Protein AF-A0A2H3DGL9-F1 (afdb_monomer_lite)

Sequence (266 aa):
MNSQSTLAKHPLFRIQVEKLTTDERVALAYKRAKLMLSTHTMTASDVQHSSERFWGLFTDPATCLDIGMFTILAAHVGLTIGTLSRHLDTRPDLRPLVSELLRFEKVGIFLLTERGHGLDAFNIETTATRMPDGSYILNTPREEATKFMPASTPAFGIPKVALVMARLMDKGKDLGCRYFIVPICDEKEMYRGVKSTRLPRRSGTGPLDFSITSFDHVRLPPTALVAADLQHIAAPERPLEAWWDENWRIQLGSLLIVSPLIYAVK

Secondary structure (DSSP, 8-state):
-----GGGGSHHHHS-GGGS-HHHHHHHHHHHHHHHHHHH---HHHHHTT-HHHHHHHH-GGGGG-HHHHHHHIIIIIIIIHHHHTTTTT-GGGHHHHHHHHTTSSEEEEE--BSS-STTGGG---EEEEPTTS-EEEE--SGGGSEEES---STTS--EEEEEEEEEEETTEEEEEEEEEEEEE-SS-BPTTEEEEEPPP-SSS-----EEEEESSEEE-GGGB--S-SS-----SSHHHHHHHHTHHHHHHHHHHHHHHHHHT-

Structure (mmCIF, N/CA/C/O backbone):
data_AF-A0A2H3DGL9-F1
#
_entry.id   AF-A0A2H3DGL9-F1
#
loop_
_atom_site.group_PDB
_atom_site.id
_atom_site.type_symbol
_atom_site.label_atom_id
_atom_site.label_alt_id
_atom_site.label_comp_id
_atom_site.label_asym_id
_atom_site.label_entity_id
_atom_site.label_seq_id
_atom_site.pdbx_PDB_ins_code
_atom_site.Cartn_x
_atom_site.Cartn_y
_atom_site.Cartn_z
_atom_site.occupancy
_atom_site.B_iso_or_equiv
_atom_site.auth_seq_id
_atom_site.auth_comp_id
_atom_site.auth_asym_id
_atom_site.auth_atom_id
_atom_site.pdbx_PDB_model_num
ATOM 1 N N . MET A 1 1 ? 30.318 9.977 -4.896 1.00 32.59 1 MET A N 1
ATOM 2 C CA . MET A 1 1 ? 30.891 9.990 -6.263 1.00 32.59 1 MET A CA 1
ATOM 3 C C . MET A 1 1 ? 30.361 8.785 -7.025 1.00 32.59 1 MET A C 1
ATOM 5 O O . MET A 1 1 ? 30.339 7.695 -6.475 1.00 32.59 1 MET A O 1
ATOM 9 N N . ASN A 1 2 ? 29.867 9.043 -8.236 1.00 40.47 2 ASN A N 1
ATOM 10 C CA . ASN A 1 2 ? 29.099 8.179 -9.135 1.00 40.47 2 ASN A CA 1
ATOM 11 C C . ASN A 1 2 ? 29.556 6.711 -9.234 1.00 40.47 2 ASN A C 1
ATOM 13 O O . ASN A 1 2 ? 30.453 6.392 -10.010 1.00 40.47 2 ASN A O 1
ATOM 17 N N . SER A 1 3 ? 28.813 5.798 -8.605 1.00 43.88 3 SER A N 1
ATOM 18 C CA . SER A 1 3 ? 28.494 4.544 -9.289 1.00 43.88 3 SER A CA 1
ATOM 19 C C . SER A 1 3 ? 27.487 4.919 -10.371 1.00 43.88 3 SER A C 1
ATOM 21 O O . SER A 1 3 ? 26.326 5.172 -10.056 1.00 43.88 3 SER A O 1
ATOM 23 N N . GLN A 1 4 ? 27.918 5.054 -11.630 1.00 52.91 4 GLN A N 1
ATOM 24 C CA . GLN A 1 4 ? 26.963 5.133 -12.737 1.00 52.91 4 GLN A CA 1
ATOM 25 C C . GLN A 1 4 ? 26.073 3.899 -12.630 1.00 52.91 4 GLN A C 1
ATOM 27 O O . GLN A 1 4 ? 26.567 2.787 -12.821 1.00 52.91 4 GLN A O 1
ATOM 32 N N . SER A 1 5 ? 24.799 4.085 -12.279 1.00 61.03 5 SER A N 1
ATOM 33 C CA . SER A 1 5 ? 23.872 2.970 -12.150 1.00 61.03 5 SER A CA 1
ATOM 34 C C . SER A 1 5 ? 23.895 2.149 -13.438 1.00 61.03 5 SER A C 1
ATOM 36 O O . SER A 1 5 ? 23.530 2.611 -14.522 1.00 61.03 5 SER A O 1
ATOM 38 N N . THR A 1 6 ? 24.392 0.919 -13.332 1.00 78.06 6 THR A N 1
ATOM 39 C CA . THR A 1 6 ? 24.436 -0.035 -14.439 1.00 78.06 6 THR A CA 1
ATOM 40 C C . THR A 1 6 ? 23.067 -0.671 -14.671 1.00 78.06 6 THR A C 1
ATOM 42 O O . THR A 1 6 ? 22.896 -1.382 -15.662 1.00 78.06 6 THR A O 1
ATOM 45 N N . LEU A 1 7 ? 22.066 -0.371 -13.827 1.00 87.56 7 LEU A N 1
ATOM 46 C CA . LEU A 1 7 ? 20.708 -0.907 -13.929 1.00 87.56 7 LEU A CA 1
ATOM 47 C C . LEU A 1 7 ? 20.045 -0.540 -15.251 1.00 87.56 7 LEU A C 1
ATOM 49 O O . LEU A 1 7 ? 19.464 -1.411 -15.889 1.00 87.56 7 LEU A O 1
ATOM 53 N N . ALA A 1 8 ? 20.232 0.685 -15.748 1.00 83.62 8 ALA A N 1
ATOM 54 C CA . ALA A 1 8 ? 19.734 1.079 -17.069 1.00 83.62 8 ALA A CA 1
ATOM 55 C C . ALA A 1 8 ? 20.312 0.219 -18.218 1.00 83.62 8 ALA A C 1
ATOM 57 O O . ALA A 1 8 ? 19.735 0.140 -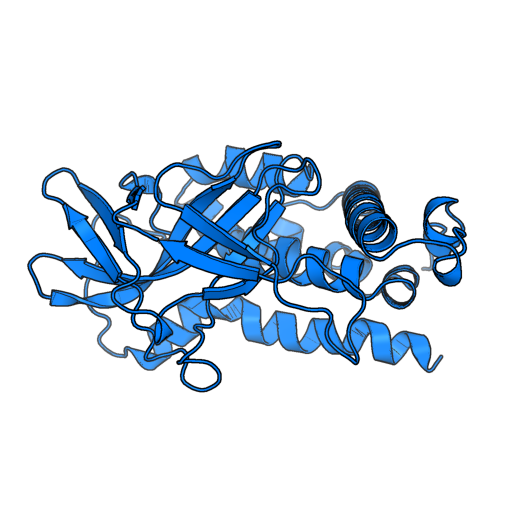19.303 1.00 83.62 8 ALA A O 1
ATOM 58 N N . LYS A 1 9 ? 21.457 -0.447 -17.999 1.00 88.94 9 LYS A N 1
ATOM 59 C CA . LYS A 1 9 ? 22.067 -1.378 -18.958 1.00 88.94 9 LYS A CA 1
ATOM 60 C C . LYS A 1 9 ? 21.597 -2.825 -18.771 1.00 88.94 9 LYS A C 1
ATOM 62 O O . LYS A 1 9 ? 21.832 -3.627 -19.671 1.00 88.94 9 LYS A O 1
ATOM 67 N N . HIS A 1 10 ? 20.939 -3.158 -17.660 1.00 94.75 10 HIS A N 1
ATOM 68 C CA . HIS A 1 10 ? 20.482 -4.514 -17.362 1.00 94.75 10 HIS A CA 1
ATOM 69 C C . HIS A 1 10 ? 19.480 -5.015 -18.425 1.00 94.75 10 HIS A C 1
ATOM 71 O O . HIS A 1 10 ? 18.631 -4.233 -18.866 1.00 94.75 10 HIS A O 1
ATOM 77 N N . PRO A 1 11 ? 19.502 -6.309 -18.815 1.00 95.81 11 PRO A N 1
ATOM 78 C CA . PRO A 1 11 ? 18.647 -6.843 -19.880 1.00 95.81 11 PRO A CA 1
ATOM 79 C C . PRO A 1 11 ? 17.155 -6.529 -19.726 1.00 95.81 11 PRO A C 1
ATOM 81 O O . PRO A 1 11 ? 16.497 -6.203 -20.709 1.00 95.81 11 PRO A O 1
ATOM 84 N N . LEU A 1 12 ? 16.627 -6.527 -18.494 1.00 95.81 12 LEU A N 1
ATOM 85 C CA . LEU A 1 12 ? 15.227 -6.153 -18.234 1.00 95.81 12 LEU A CA 1
ATOM 86 C C . LEU A 1 12 ? 14.874 -4.739 -18.721 1.00 95.81 12 LEU A 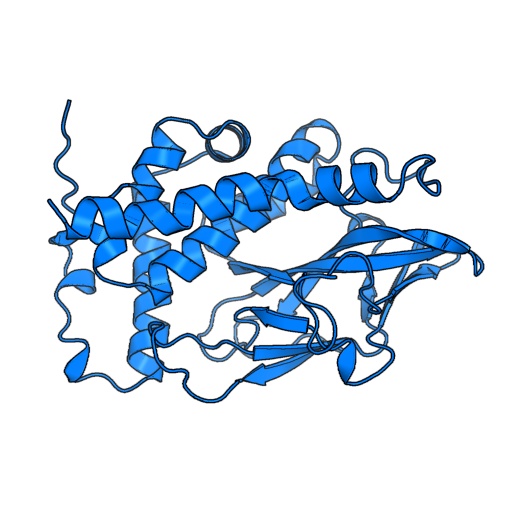C 1
ATOM 88 O O . LEU A 1 12 ? 13.736 -4.512 -19.121 1.00 95.81 12 LEU A O 1
ATOM 92 N N . PHE A 1 13 ? 15.812 -3.791 -18.721 1.00 94.19 13 PHE A N 1
ATOM 93 C CA . PHE A 1 13 ? 15.601 -2.422 -19.211 1.00 94.19 13 PHE A CA 1
ATOM 94 C C . PHE A 1 13 ? 15.875 -2.264 -20.714 1.00 94.19 13 PHE A C 1
ATOM 96 O O . PHE A 1 13 ? 15.595 -1.213 -21.279 1.00 94.19 13 PHE A O 1
ATOM 103 N N . ARG A 1 14 ? 16.367 -3.315 -21.382 1.00 93.12 14 ARG A N 1
ATOM 104 C CA . ARG A 1 14 ? 16.620 -3.343 -22.834 1.00 93.12 14 ARG A CA 1
ATOM 105 C C . ARG A 1 14 ? 15.499 -3.993 -23.645 1.00 93.12 14 ARG A C 1
ATOM 107 O O . ARG A 1 14 ? 15.552 -3.975 -24.870 1.00 93.12 14 ARG A O 1
ATOM 114 N N . ILE A 1 15 ? 14.496 -4.564 -22.980 1.00 94.31 15 ILE A N 1
ATOM 115 C CA . ILE A 1 15 ? 13.339 -5.177 -23.640 1.00 94.31 15 ILE A CA 1
ATOM 116 C C . ILE A 1 15 ? 12.537 -4.109 -24.396 1.00 94.31 15 ILE A C 1
ATOM 118 O O . ILE A 1 15 ? 12.181 -3.076 -23.829 1.00 94.31 15 ILE A O 1
ATOM 122 N N . GLN A 1 16 ? 12.227 -4.406 -25.658 1.00 92.38 16 GLN A N 1
ATOM 123 C CA . GLN A 1 16 ? 11.392 -3.602 -26.554 1.00 92.38 16 GLN A CA 1
ATOM 124 C C . GLN A 1 16 ? 9.924 -3.647 -26.110 1.00 92.38 16 GLN A C 1
ATOM 126 O O . GLN A 1 16 ? 9.165 -4.541 -26.488 1.00 92.38 16 GLN A O 1
ATOM 131 N N . VAL A 1 17 ? 9.538 -2.702 -25.249 1.00 91.56 17 VAL A N 1
ATOM 132 C CA . VAL A 1 17 ? 8.212 -2.646 -24.607 1.00 91.56 17 VAL A CA 1
ATOM 133 C C . VAL A 1 17 ? 7.064 -2.450 -25.598 1.00 91.56 17 VAL A C 1
ATOM 135 O O . VAL A 1 17 ? 5.931 -2.804 -25.291 1.00 91.56 17 VAL A O 1
ATOM 138 N N . GLU A 1 18 ? 7.344 -1.907 -26.779 1.00 89.75 18 GLU A N 1
ATOM 139 C CA . GLU A 1 18 ? 6.404 -1.713 -27.882 1.00 89.75 18 GLU A CA 1
ATOM 140 C C . GLU A 1 18 ? 5.950 -3.029 -28.526 1.00 89.75 18 GLU A C 1
ATOM 142 O O . GLU A 1 18 ? 4.874 -3.079 -29.117 1.00 89.75 18 GLU A O 1
ATOM 147 N N . LYS A 1 19 ? 6.739 -4.100 -28.374 1.00 94.62 19 LYS A N 1
ATOM 148 C CA . LYS A 1 19 ? 6.407 -5.443 -28.871 1.00 94.62 19 LYS A CA 1
ATOM 149 C C . LYS A 1 19 ? 5.621 -6.283 -27.868 1.00 94.62 19 LYS A C 1
ATOM 151 O O . LYS A 1 19 ? 5.182 -7.375 -28.207 1.00 94.62 19 LYS A O 1
ATOM 156 N N . LEU A 1 20 ? 5.476 -5.794 -26.640 1.00 95.25 20 LEU A N 1
ATOM 157 C CA . LEU A 1 20 ? 4.807 -6.501 -25.559 1.00 95.25 20 LEU A CA 1
ATOM 158 C C . LEU A 1 20 ? 3.320 -6.137 -25.501 1.00 95.25 20 LEU A C 1
ATOM 160 O O . LEU A 1 20 ? 2.923 -4.977 -25.652 1.00 95.25 20 LEU A O 1
ATOM 164 N N . THR A 1 21 ? 2.497 -7.124 -25.169 1.00 94.75 21 THR A N 1
ATOM 165 C CA . THR A 1 21 ? 1.122 -6.916 -24.708 1.00 94.75 21 THR A CA 1
ATOM 166 C C . THR A 1 21 ? 1.101 -6.069 -23.429 1.00 94.75 21 THR A C 1
ATOM 168 O O . THR A 1 21 ? 2.119 -5.863 -22.763 1.00 94.75 21 THR A O 1
ATOM 171 N N . THR A 1 22 ? -0.067 -5.556 -23.026 1.00 92.44 22 THR A N 1
ATOM 172 C CA . THR A 1 22 ? -0.137 -4.787 -21.767 1.00 92.44 22 THR A CA 1
ATOM 173 C C . THR A 1 22 ? 0.244 -5.625 -20.561 1.00 92.44 22 THR A C 1
ATOM 175 O O . THR A 1 22 ? 0.944 -5.110 -19.698 1.00 92.44 22 THR A O 1
ATOM 178 N N . ASP A 1 23 ? -0.148 -6.893 -20.510 1.00 95.00 23 ASP A N 1
ATOM 179 C CA . ASP A 1 23 ? 0.107 -7.725 -19.334 1.00 95.00 23 ASP A CA 1
ATOM 180 C C . ASP A 1 23 ? 1.575 -8.130 -19.242 1.00 95.00 23 ASP A C 1
ATOM 182 O O . ASP A 1 23 ? 2.154 -8.079 -18.161 1.00 95.00 23 ASP A O 1
ATOM 186 N N . GLU A 1 24 ? 2.239 -8.376 -20.370 1.00 96.38 24 GLU A N 1
ATOM 187 C CA . GLU A 1 24 ? 3.693 -8.553 -20.387 1.00 96.38 24 GLU A CA 1
ATOM 188 C C . GLU A 1 24 ? 4.435 -7.299 -19.903 1.00 96.38 24 GLU A C 1
ATOM 190 O O . GLU A 1 24 ? 5.433 -7.413 -19.191 1.00 96.38 24 GLU A O 1
ATOM 195 N N . ARG A 1 25 ? 3.935 -6.096 -20.223 1.00 95.31 25 ARG A N 1
ATOM 196 C CA . ARG A 1 25 ? 4.500 -4.837 -19.706 1.00 95.31 25 ARG A CA 1
ATOM 197 C C . ARG A 1 25 ? 4.278 -4.679 -18.201 1.00 95.31 25 ARG A C 1
ATOM 199 O O . ARG A 1 25 ? 5.203 -4.258 -17.514 1.00 95.31 25 ARG A O 1
ATOM 206 N N . VAL A 1 26 ? 3.105 -5.048 -17.677 1.00 95.62 26 VAL A N 1
ATOM 207 C CA . VAL A 1 26 ? 2.844 -5.044 -16.223 1.00 95.62 26 VAL A CA 1
ATOM 208 C C . VAL A 1 26 ? 3.758 -6.043 -15.508 1.00 95.62 26 VAL A C 1
ATOM 210 O O . VAL A 1 26 ? 4.415 -5.697 -14.526 1.00 95.62 26 VAL A O 1
ATOM 213 N N . ALA A 1 27 ? 3.873 -7.266 -16.029 1.00 97.06 27 ALA A N 1
ATOM 214 C CA . ALA A 1 27 ? 4.774 -8.280 -15.488 1.00 97.06 27 ALA A CA 1
ATOM 215 C C . ALA A 1 27 ? 6.237 -7.802 -15.501 1.00 97.06 27 ALA A C 1
ATOM 217 O O . ALA A 1 27 ? 6.990 -8.036 -14.552 1.00 97.06 27 ALA A O 1
ATOM 218 N N . LEU A 1 28 ? 6.648 -7.103 -16.563 1.00 97.31 28 LEU A N 1
ATOM 219 C CA . LEU A 1 28 ? 7.975 -6.508 -16.662 1.00 97.31 28 LEU A CA 1
ATOM 220 C C . LEU A 1 28 ? 8.199 -5.405 -15.618 1.00 97.31 28 LEU A C 1
ATOM 222 O O . LEU A 1 28 ? 9.264 -5.385 -15.001 1.00 97.31 28 LEU A O 1
ATOM 226 N N . ALA A 1 29 ? 7.207 -4.548 -15.366 1.00 96.69 29 ALA A N 1
ATOM 227 C CA . ALA A 1 29 ? 7.285 -3.510 -14.340 1.00 96.69 29 ALA A CA 1
ATOM 228 C C . ALA A 1 29 ? 7.539 -4.103 -12.942 1.00 96.69 29 ALA A C 1
ATOM 230 O O . ALA A 1 29 ? 8.425 -3.632 -12.227 1.00 96.69 29 ALA A O 1
ATOM 231 N N . TYR A 1 30 ? 6.850 -5.192 -12.580 1.00 98.00 30 TYR A N 1
ATOM 232 C CA . TYR A 1 30 ? 7.101 -5.910 -11.324 1.00 98.00 30 TYR A CA 1
ATOM 233 C C . TYR A 1 30 ? 8.508 -6.517 -11.254 1.00 98.00 30 TYR A C 1
ATOM 235 O O . TYR A 1 30 ? 9.193 -6.375 -10.238 1.00 98.00 30 TYR A O 1
ATOM 243 N N . LYS A 1 31 ? 8.982 -7.149 -12.338 1.00 97.81 31 LYS A N 1
ATOM 244 C CA . LYS A 1 31 ? 10.349 -7.702 -12.409 1.00 97.81 31 LYS A CA 1
ATOM 245 C C . LYS A 1 31 ? 11.409 -6.614 -12.236 1.00 97.81 31 LYS A C 1
ATOM 247 O O . LYS A 1 31 ? 12.373 -6.806 -11.496 1.00 97.81 31 LYS A O 1
ATOM 252 N N . ARG A 1 32 ? 11.229 -5.468 -12.898 1.00 97.38 32 ARG A N 1
ATOM 253 C CA . ARG A 1 32 ? 12.129 -4.315 -12.780 1.00 97.38 32 ARG A CA 1
ATOM 254 C C . ARG A 1 32 ? 12.082 -3.713 -11.372 1.00 97.38 32 ARG A C 1
ATOM 256 O O . ARG A 1 32 ? 13.137 -3.418 -10.826 1.00 97.38 32 ARG A O 1
ATOM 263 N N . ALA A 1 33 ? 10.906 -3.618 -10.747 1.00 97.31 33 ALA A N 1
ATOM 264 C CA . ALA A 1 33 ? 10.765 -3.091 -9.386 1.00 97.31 33 ALA A CA 1
ATOM 265 C C . ALA A 1 33 ? 11.497 -3.972 -8.363 1.00 97.31 33 ALA A C 1
ATOM 267 O O . ALA A 1 33 ? 12.261 -3.463 -7.543 1.00 97.31 33 ALA A O 1
ATOM 268 N N . LYS A 1 34 ? 11.348 -5.299 -8.475 1.00 97.69 34 LYS A N 1
ATOM 269 C CA . LYS A 1 34 ? 12.103 -6.263 -7.663 1.00 97.69 34 LYS A CA 1
ATOM 270 C C . LYS A 1 34 ? 13.613 -6.089 -7.834 1.00 97.69 34 LYS A C 1
ATOM 272 O O . LYS A 1 34 ? 14.339 -6.026 -6.844 1.00 97.69 34 LYS A O 1
ATOM 277 N N . LEU A 1 35 ? 14.082 -5.971 -9.080 1.00 97.31 35 LEU A N 1
ATOM 278 C CA . LEU A 1 35 ? 15.499 -5.756 -9.378 1.00 97.31 35 LEU A CA 1
ATOM 279 C C . LEU A 1 35 ? 16.021 -4.458 -8.742 1.00 97.31 35 LEU A C 1
ATOM 281 O O . LEU A 1 35 ? 17.041 -4.490 -8.052 1.00 97.31 35 LEU A O 1
ATOM 285 N N . MET A 1 36 ? 15.306 -3.347 -8.933 1.00 95.75 36 MET A N 1
ATOM 286 C CA . MET A 1 36 ? 15.652 -2.042 -8.362 1.00 95.75 36 MET A CA 1
ATOM 287 C C . MET A 1 36 ? 15.808 -2.115 -6.844 1.00 95.75 36 MET A C 1
ATOM 289 O O . MET A 1 36 ? 16.846 -1.708 -6.321 1.00 95.75 36 MET A O 1
ATOM 293 N N . LEU A 1 37 ? 14.817 -2.682 -6.145 1.00 95.62 37 LEU A N 1
ATOM 294 C CA . LEU A 1 37 ? 14.851 -2.797 -4.688 1.00 95.62 37 LEU A CA 1
ATOM 295 C C . LEU A 1 37 ? 16.007 -3.691 -4.217 1.00 95.62 37 LEU A C 1
ATOM 297 O O . LEU A 1 37 ? 16.759 -3.304 -3.324 1.00 95.62 37 LEU A O 1
ATOM 301 N N . SER A 1 38 ? 16.199 -4.847 -4.864 1.00 94.81 38 SER A N 1
ATOM 302 C CA . SER A 1 38 ? 17.274 -5.787 -4.516 1.00 94.81 38 SER A CA 1
ATOM 303 C C . SER A 1 38 ? 18.681 -5.216 -4.723 1.00 94.81 38 SER A C 1
ATOM 305 O O . SER A 1 38 ? 19.599 -5.592 -4.004 1.00 94.81 38 SER A O 1
ATOM 307 N N . THR A 1 39 ? 18.848 -4.282 -5.665 1.00 94.38 39 THR A N 1
ATOM 308 C CA . THR A 1 39 ? 20.150 -3.677 -5.985 1.00 94.38 39 THR A CA 1
ATOM 309 C C . THR A 1 39 ? 20.525 -2.561 -5.011 1.00 94.38 39 THR A C 1
ATOM 311 O O . THR A 1 39 ? 21.698 -2.392 -4.696 1.00 94.38 39 THR A O 1
ATOM 314 N N . HIS A 1 40 ? 19.542 -1.813 -4.503 1.00 91.44 40 HIS A N 1
ATOM 315 C CA . HIS A 1 40 ? 19.789 -0.712 -3.566 1.00 91.44 40 HIS A CA 1
ATOM 316 C C . HIS A 1 40 ? 19.960 -1.181 -2.107 1.00 91.44 40 HIS A C 1
ATOM 318 O O . HIS A 1 40 ? 20.492 -0.431 -1.288 1.00 91.44 40 HIS A O 1
ATOM 324 N N . THR A 1 41 ? 19.564 -2.421 -1.777 1.00 88.94 41 THR A N 1
ATOM 325 C CA . THR A 1 41 ? 19.799 -3.088 -0.473 1.00 88.94 41 THR A CA 1
ATOM 326 C C . THR A 1 41 ? 19.498 -2.200 0.741 1.00 88.94 41 THR A C 1
ATOM 328 O O . THR A 1 41 ? 20.371 -1.880 1.549 1.00 88.94 41 THR A O 1
ATOM 331 N N . MET A 1 42 ? 18.252 -1.748 0.849 1.00 92.25 42 MET A N 1
ATOM 332 C CA . MET A 1 42 ? 17.841 -0.805 1.887 1.00 92.25 42 MET A CA 1
ATOM 333 C C . MET A 1 42 ? 17.353 -1.497 3.161 1.00 92.25 42 MET A C 1
ATOM 335 O O . MET A 1 42 ? 16.761 -2.573 3.122 1.00 92.25 42 MET A O 1
ATOM 339 N N . THR A 1 43 ? 17.548 -0.830 4.295 1.00 96.50 43 THR A N 1
ATOM 340 C CA . THR A 1 43 ? 16.957 -1.198 5.585 1.00 96.50 43 THR A CA 1
ATOM 341 C C . THR A 1 43 ? 15.649 -0.442 5.835 1.00 96.50 43 THR A C 1
ATOM 343 O O . THR A 1 43 ? 15.354 0.561 5.186 1.00 96.50 43 THR A O 1
ATOM 346 N N . ALA A 1 44 ? 14.863 -0.869 6.827 1.00 96.94 44 ALA A N 1
ATOM 347 C CA . ALA A 1 44 ? 13.681 -0.113 7.246 1.00 96.94 44 ALA A CA 1
ATOM 348 C C . ALA A 1 44 ? 14.038 1.299 7.757 1.00 96.94 44 ALA A C 1
ATOM 350 O O . ALA A 1 44 ? 13.293 2.244 7.505 1.00 96.94 44 ALA A O 1
ATOM 351 N N . SER A 1 45 ? 15.200 1.453 8.405 1.00 97.25 45 SER A N 1
ATOM 352 C CA . SER A 1 45 ? 15.702 2.758 8.856 1.00 97.25 45 SER A CA 1
ATOM 353 C C . SER A 1 45 ? 16.028 3.679 7.679 1.00 97.25 45 SER A C 1
ATOM 355 O O . SER A 1 45 ? 15.664 4.856 7.703 1.00 97.25 45 SER A O 1
ATOM 357 N N . ASP A 1 46 ? 16.627 3.134 6.612 1.00 97.31 46 ASP A N 1
ATOM 358 C CA . ASP A 1 46 ? 16.911 3.886 5.386 1.00 97.31 46 ASP A CA 1
ATOM 359 C C . ASP A 1 46 ? 15.630 4.469 4.776 1.00 97.31 46 ASP A C 1
ATOM 361 O O . ASP A 1 46 ? 15.648 5.600 4.286 1.00 97.31 46 ASP A O 1
ATOM 365 N N . VAL A 1 47 ? 14.528 3.707 4.817 1.00 96.62 47 VAL A N 1
ATOM 366 C CA . VAL A 1 47 ? 13.210 4.125 4.318 1.00 96.62 47 VAL A CA 1
ATOM 367 C C . VAL A 1 47 ? 12.558 5.160 5.234 1.00 96.62 47 VAL A C 1
ATOM 369 O O . VAL A 1 47 ? 12.026 6.154 4.732 1.00 96.62 47 VAL A O 1
ATOM 372 N N . GLN A 1 48 ? 12.591 4.944 6.553 1.00 95.38 48 GLN A N 1
ATOM 373 C CA . GLN A 1 48 ? 11.993 5.842 7.546 1.00 95.38 48 GLN A CA 1
ATOM 374 C C . GLN A 1 48 ? 12.597 7.243 7.462 1.00 95.38 48 GLN A C 1
ATOM 376 O O . GLN A 1 48 ? 11.870 8.228 7.347 1.00 95.38 48 GLN A O 1
ATOM 381 N N . HIS A 1 49 ? 13.927 7.312 7.468 1.00 95.38 49 HIS A N 1
ATOM 382 C CA . HIS A 1 49 ? 14.679 8.561 7.545 1.00 95.38 49 HIS A CA 1
ATOM 383 C C . HIS A 1 49 ? 15.042 9.134 6.173 1.00 95.38 49 HIS A C 1
ATOM 385 O O . HIS A 1 49 ? 15.757 10.127 6.103 1.00 95.38 49 HIS A O 1
ATOM 391 N N . SER A 1 50 ? 14.549 8.531 5.084 1.00 94.44 50 SER A N 1
ATOM 392 C CA . SER A 1 50 ? 14.822 8.967 3.708 1.00 94.44 50 SER A CA 1
ATOM 393 C C . SER A 1 50 ? 16.322 9.174 3.457 1.00 94.44 50 SER A C 1
ATOM 395 O O . SER A 1 50 ? 16.754 10.234 3.009 1.00 94.44 50 SER A O 1
ATOM 397 N N . SER A 1 51 ? 17.119 8.162 3.807 1.00 95.56 51 SER A N 1
ATOM 398 C CA . SER A 1 51 ? 18.582 8.177 3.674 1.00 95.56 51 SER A CA 1
ATOM 399 C C . SER A 1 51 ? 19.051 8.385 2.226 1.00 95.56 51 SER A C 1
ATOM 401 O O . SER A 1 51 ? 18.275 8.299 1.271 1.00 95.56 51 SER A O 1
ATOM 403 N N . GLU A 1 52 ? 20.362 8.539 2.031 1.00 93.06 52 GLU A N 1
ATOM 404 C CA . GLU A 1 52 ? 20.960 8.552 0.690 1.00 93.06 52 GLU A CA 1
ATOM 405 C C . GLU A 1 52 ? 20.616 7.303 -0.132 1.00 93.06 52 GLU A C 1
ATOM 407 O O . GLU A 1 52 ? 20.451 7.407 -1.343 1.00 93.06 52 GLU A O 1
ATOM 412 N N . ARG A 1 53 ? 20.444 6.128 0.493 1.00 93.62 53 ARG A N 1
ATOM 413 C CA . ARG A 1 53 ? 20.037 4.906 -0.225 1.00 93.62 53 ARG A CA 1
ATOM 414 C C . ARG A 1 53 ? 18.591 4.973 -0.706 1.00 93.62 53 ARG A C 1
ATOM 416 O O . ARG A 1 53 ? 18.298 4.525 -1.811 1.00 93.62 53 ARG A O 1
ATOM 423 N N . PHE A 1 54 ? 17.704 5.560 0.101 1.00 94.94 54 PHE A N 1
ATOM 424 C CA . PHE A 1 54 ? 16.315 5.805 -0.289 1.00 94.94 54 PHE A CA 1
ATOM 425 C C . PHE A 1 54 ? 16.241 6.744 -1.487 1.00 94.94 54 PHE A C 1
ATOM 427 O O . PHE A 1 54 ? 15.598 6.419 -2.484 1.00 94.94 54 PHE A O 1
ATOM 434 N N . TRP A 1 55 ? 16.953 7.868 -1.430 1.00 92.38 55 TRP A N 1
ATOM 435 C CA . TRP A 1 55 ? 17.013 8.778 -2.568 1.00 92.38 55 TRP A CA 1
ATOM 436 C C . TRP A 1 55 ? 17.739 8.160 -3.757 1.00 92.38 55 TRP A C 1
ATOM 438 O O . TRP A 1 55 ? 17.292 8.351 -4.881 1.00 92.38 5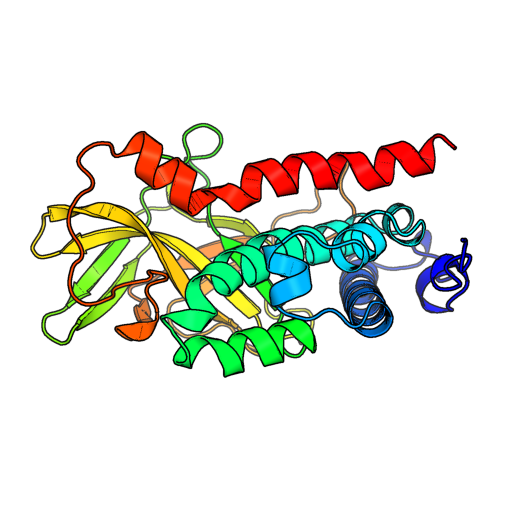5 TRP A O 1
ATOM 448 N N . GLY A 1 56 ? 18.778 7.356 -3.533 1.00 92.12 56 GLY A N 1
ATOM 449 C CA . GLY A 1 56 ? 19.465 6.595 -4.574 1.00 92.12 56 GLY A CA 1
ATOM 450 C C . GLY A 1 56 ? 18.496 5.755 -5.405 1.00 92.12 56 GLY A C 1
ATOM 451 O O . GLY A 1 56 ? 18.492 5.884 -6.623 1.00 92.12 56 GLY A O 1
ATOM 452 N N . LEU A 1 57 ? 17.591 5.010 -4.755 1.00 93.25 57 LEU A N 1
ATOM 453 C CA . LEU A 1 57 ? 16.560 4.215 -5.435 1.00 93.25 57 LEU A CA 1
ATOM 454 C C . LEU A 1 57 ? 15.650 5.067 -6.333 1.00 93.25 57 LEU A C 1
ATOM 456 O O . LEU A 1 57 ? 15.384 4.695 -7.475 1.00 93.25 57 LEU A O 1
ATOM 460 N N . PHE A 1 58 ? 15.140 6.186 -5.812 1.00 92.44 58 PHE A N 1
ATOM 461 C CA . PHE A 1 58 ? 14.154 7.016 -6.515 1.00 92.44 58 PHE A CA 1
ATOM 462 C C . PHE A 1 58 ? 14.760 8.011 -7.510 1.00 92.44 58 PHE A C 1
ATOM 464 O O . PHE A 1 58 ? 14.047 8.513 -8.377 1.00 92.44 58 PHE A O 1
ATOM 471 N N . THR A 1 59 ? 16.058 8.282 -7.401 1.00 90.25 59 THR A N 1
ATOM 472 C CA . THR A 1 59 ? 16.815 9.144 -8.320 1.00 90.25 59 THR A CA 1
ATOM 473 C C . THR A 1 59 ? 17.661 8.352 -9.316 1.00 90.25 59 THR A C 1
ATOM 475 O O . THR A 1 59 ? 18.335 8.948 -10.154 1.00 90.25 59 THR A O 1
ATOM 478 N N . ASP A 1 60 ? 17.616 7.019 -9.274 1.00 91.06 60 ASP A N 1
ATOM 479 C CA . ASP A 1 60 ? 18.269 6.172 -10.265 1.00 91.06 60 ASP A CA 1
ATOM 480 C C . ASP A 1 60 ? 17.674 6.435 -11.667 1.00 91.06 60 ASP A C 1
ATOM 482 O O . ASP A 1 60 ? 16.450 6.363 -11.831 1.00 91.06 60 ASP A O 1
ATOM 486 N N . PRO A 1 61 ? 18.494 6.691 -12.707 1.00 88.38 61 PRO A N 1
ATOM 487 C CA . PRO A 1 61 ? 18.014 6.936 -14.070 1.00 88.38 61 PRO A CA 1
ATOM 488 C C . PRO A 1 61 ? 17.106 5.836 -14.642 1.00 88.38 61 PRO A C 1
ATOM 490 O O . PRO A 1 61 ? 16.257 6.112 -15.490 1.00 88.38 61 PRO A O 1
ATOM 493 N N . ALA A 1 62 ? 17.233 4.590 -14.175 1.00 90.31 62 ALA A N 1
ATOM 494 C CA . ALA A 1 62 ? 16.370 3.485 -14.583 1.00 90.31 62 ALA A CA 1
ATOM 495 C C . ALA A 1 62 ? 14.889 3.723 -14.227 1.00 90.31 62 ALA A C 1
ATOM 497 O O . ALA A 1 62 ? 14.008 3.198 -14.911 1.00 90.31 62 ALA A O 1
ATOM 498 N N . THR A 1 63 ? 14.593 4.559 -13.221 1.00 89.50 63 THR A N 1
ATOM 499 C CA . THR A 1 63 ? 13.219 4.969 -12.867 1.00 89.50 63 THR A CA 1
ATOM 500 C C . THR A 1 63 ? 12.493 5.692 -14.000 1.00 89.50 63 THR A C 1
ATOM 502 O O . THR A 1 63 ? 11.277 5.557 -14.128 1.00 89.50 63 THR A O 1
ATOM 505 N N . CYS A 1 64 ? 13.227 6.380 -14.878 1.00 87.44 64 CYS A N 1
ATOM 506 C CA . CYS A 1 64 ? 12.668 7.097 -16.026 1.00 87.44 64 CYS A CA 1
ATOM 507 C C . CYS A 1 64 ? 12.229 6.156 -17.157 1.00 87.44 64 CYS A C 1
ATOM 509 O O . CYS A 1 64 ? 11.428 6.534 -18.008 1.00 87.44 64 CYS A O 1
ATOM 511 N N . LEU A 1 65 ? 12.751 4.926 -17.180 1.00 89.31 65 LEU A N 1
ATOM 512 C CA . LEU A 1 65 ? 12.519 3.969 -18.265 1.00 89.31 65 LEU A CA 1
ATOM 513 C C . LEU A 1 65 ? 11.202 3.196 -18.111 1.00 89.31 65 LEU A C 1
ATOM 515 O O . LEU A 1 65 ? 10.759 2.536 -19.053 1.00 89.31 65 LEU A O 1
ATOM 519 N N . ASP A 1 66 ? 10.585 3.238 -16.928 1.00 91.44 66 ASP A N 1
ATOM 520 C CA . ASP A 1 66 ? 9.353 2.510 -16.641 1.00 91.44 66 ASP A CA 1
ATOM 521 C C . ASP A 1 66 ? 8.540 3.171 -15.517 1.00 91.44 66 ASP A C 1
ATOM 523 O O . ASP A 1 66 ? 8.781 2.970 -14.325 1.00 91.44 66 ASP A O 1
ATOM 527 N N . ILE A 1 67 ? 7.514 3.930 -15.908 1.00 89.62 67 ILE A N 1
ATOM 528 C CA . ILE A 1 67 ? 6.595 4.597 -14.974 1.00 89.62 67 ILE A CA 1
ATOM 529 C C . ILE A 1 67 ? 5.791 3.583 -14.142 1.00 89.62 67 ILE A C 1
ATOM 531 O O . ILE A 1 67 ? 5.454 3.867 -12.991 1.00 89.62 67 ILE A O 1
ATOM 535 N N . GLY A 1 68 ? 5.484 2.398 -14.685 1.00 92.44 68 GLY A N 1
ATOM 536 C CA . GLY A 1 68 ? 4.770 1.352 -13.948 1.00 92.44 68 GLY A CA 1
ATOM 537 C C . GLY A 1 68 ? 5.622 0.824 -12.797 1.00 92.44 68 GLY A C 1
ATOM 538 O O . GLY A 1 68 ? 5.164 0.768 -11.656 1.00 92.44 68 GLY A O 1
ATOM 539 N N . MET A 1 69 ? 6.897 0.544 -13.074 1.00 94.75 69 MET A N 1
ATOM 540 C CA . MET A 1 69 ? 7.884 0.181 -12.055 1.00 94.75 69 MET A CA 1
ATOM 541 C C . MET A 1 69 ? 8.031 1.278 -10.995 1.00 94.75 69 MET A C 1
ATOM 543 O O . MET A 1 69 ? 7.985 0.981 -9.801 1.00 94.75 69 MET A O 1
ATOM 547 N N . PHE A 1 70 ? 8.197 2.536 -11.413 1.00 94.25 70 PHE A N 1
ATOM 548 C CA . PHE A 1 70 ? 8.299 3.661 -10.484 1.00 94.25 70 PHE A CA 1
ATOM 549 C C . PHE A 1 70 ? 7.067 3.751 -9.571 1.00 94.25 70 PHE A C 1
ATOM 551 O O . PHE A 1 70 ? 7.207 3.887 -8.358 1.00 94.25 70 PHE A O 1
ATOM 558 N N . THR A 1 71 ? 5.865 3.596 -10.134 1.00 93.62 71 THR A N 1
ATOM 559 C CA . THR A 1 71 ? 4.603 3.620 -9.378 1.00 93.62 71 THR A CA 1
ATOM 560 C C . THR A 1 71 ? 4.559 2.510 -8.325 1.00 93.62 71 THR A C 1
ATOM 562 O O . THR A 1 71 ? 4.166 2.763 -7.185 1.00 93.62 71 THR A O 1
ATOM 565 N N . ILE A 1 72 ? 5.009 1.298 -8.677 1.00 96.56 72 ILE A N 1
ATOM 566 C CA . ILE A 1 72 ? 5.133 0.184 -7.727 1.00 96.56 72 ILE A CA 1
ATOM 567 C C . ILE A 1 72 ? 6.090 0.567 -6.595 1.00 96.56 72 ILE A C 1
ATOM 569 O O . ILE A 1 72 ? 5.713 0.458 -5.433 1.00 96.56 72 ILE A O 1
ATOM 573 N N . LEU A 1 73 ? 7.297 1.049 -6.906 1.00 96.75 73 LEU A N 1
ATOM 574 C CA . LEU A 1 73 ? 8.300 1.420 -5.899 1.00 96.75 73 LEU A CA 1
ATOM 575 C C . LEU A 1 73 ? 7.816 2.554 -4.985 1.00 96.75 73 LEU A C 1
ATOM 577 O O . LEU A 1 73 ? 8.008 2.484 -3.771 1.00 96.75 73 LEU A O 1
ATOM 581 N N . ALA A 1 74 ? 7.151 3.567 -5.540 1.00 95.62 74 ALA A N 1
ATOM 582 C CA . ALA A 1 74 ? 6.621 4.695 -4.781 1.00 95.62 74 ALA A CA 1
ATOM 583 C C . ALA A 1 74 ? 5.540 4.250 -3.783 1.00 95.62 74 ALA A C 1
ATOM 585 O O . ALA A 1 74 ? 5.597 4.618 -2.611 1.00 95.62 74 ALA A O 1
ATOM 586 N N . ALA A 1 75 ? 4.596 3.401 -4.199 1.00 96.44 75 ALA A N 1
ATOM 587 C CA . ALA A 1 75 ? 3.580 2.866 -3.292 1.00 96.44 75 ALA A CA 1
ATOM 588 C C . ALA A 1 75 ? 4.162 1.861 -2.281 1.00 96.44 75 ALA A C 1
ATOM 590 O O . ALA A 1 75 ? 3.797 1.859 -1.103 1.00 96.44 75 ALA A O 1
ATOM 591 N N . HIS A 1 76 ? 5.087 1.018 -2.729 1.00 98.12 76 HIS A N 1
ATOM 592 C CA . HIS A 1 76 ? 5.669 -0.054 -1.935 1.00 98.12 76 HIS A CA 1
ATOM 593 C C . HIS A 1 76 ? 6.655 0.469 -0.883 1.00 98.12 76 HIS A C 1
ATOM 595 O O . HIS A 1 76 ? 6.440 0.302 0.316 1.00 98.12 76 HIS A O 1
ATOM 601 N N . VAL A 1 77 ? 7.720 1.142 -1.322 1.00 97.62 77 VAL A N 1
ATOM 602 C CA . VAL A 1 77 ? 8.793 1.660 -0.458 1.00 97.62 77 VAL A CA 1
ATOM 603 C C . VAL A 1 77 ? 8.407 3.013 0.125 1.00 97.62 77 VAL A C 1
ATOM 605 O O . VAL A 1 77 ? 8.534 3.244 1.329 1.00 97.62 77 VAL A O 1
ATOM 608 N N . GLY A 1 78 ? 7.924 3.912 -0.734 1.00 96.25 78 GLY A N 1
ATOM 609 C CA . GLY A 1 78 ? 7.562 5.270 -0.349 1.00 96.25 78 GLY A CA 1
ATOM 610 C C . GLY A 1 78 ? 6.420 5.268 0.657 1.00 96.25 78 GLY A C 1
ATOM 611 O O . GLY A 1 78 ? 6.600 5.768 1.758 1.00 96.25 78 GLY A O 1
ATOM 612 N N . LEU A 1 79 ? 5.281 4.659 0.335 1.00 97.44 79 LEU A N 1
ATOM 613 C CA . LEU A 1 79 ? 4.105 4.708 1.206 1.00 97.44 79 LEU A CA 1
ATOM 614 C C . LEU A 1 79 ? 4.067 3.546 2.208 1.00 97.44 79 LEU A C 1
ATOM 616 O O . LEU A 1 79 ? 4.122 3.778 3.408 1.00 97.44 79 LEU A O 1
ATOM 620 N N . THR A 1 80 ? 4.031 2.294 1.748 1.00 98.31 80 THR A N 1
ATOM 621 C CA . THR A 1 80 ? 3.741 1.142 2.626 1.00 98.31 80 THR A CA 1
ATOM 622 C C . THR A 1 80 ? 4.848 0.888 3.652 1.00 98.31 80 THR A C 1
ATOM 624 O O . THR A 1 80 ? 4.594 0.946 4.855 1.00 98.31 80 THR A O 1
ATOM 627 N N . ILE A 1 81 ? 6.084 0.633 3.204 1.00 98.25 81 ILE A N 1
ATOM 628 C CA . ILE A 1 81 ? 7.208 0.378 4.121 1.00 98.25 81 ILE A CA 1
ATOM 629 C C . ILE A 1 81 ? 7.472 1.611 4.989 1.00 98.25 81 ILE A C 1
ATOM 631 O O . ILE A 1 81 ? 7.665 1.471 6.191 1.00 98.25 81 ILE A O 1
ATOM 635 N N . GLY A 1 82 ? 7.424 2.811 4.404 1.00 97.25 82 GLY A N 1
ATOM 636 C CA . GLY A 1 82 ? 7.630 4.063 5.130 1.00 97.25 82 GLY A CA 1
ATOM 637 C C . GLY A 1 82 ? 6.609 4.343 6.231 1.00 97.25 82 GLY A C 1
ATOM 638 O O . GLY A 1 82 ? 6.977 4.808 7.307 1.00 97.25 82 GLY A O 1
ATOM 639 N N . THR A 1 83 ? 5.333 4.039 5.999 1.00 97.69 83 THR A N 1
ATOM 640 C CA . THR A 1 83 ? 4.300 4.181 7.031 1.00 97.69 83 THR A CA 1
ATOM 641 C C . THR A 1 83 ? 4.474 3.144 8.136 1.00 97.69 83 THR A C 1
ATOM 643 O O . THR A 1 83 ? 4.277 3.472 9.301 1.00 97.69 83 THR A O 1
ATOM 646 N N . LEU A 1 84 ? 4.877 1.911 7.812 1.00 98.12 84 LEU A N 1
ATOM 647 C CA . LEU A 1 84 ? 5.111 0.870 8.819 1.00 98.12 84 LEU A CA 1
ATOM 648 C C . LEU A 1 84 ? 6.400 1.095 9.620 1.00 98.12 84 LEU A C 1
ATOM 650 O O . LEU A 1 84 ? 6.442 0.771 10.807 1.00 98.12 84 LEU A O 1
ATOM 654 N N . SER A 1 85 ? 7.445 1.659 9.005 1.00 96.75 85 SER A N 1
ATOM 655 C CA . SER A 1 85 ? 8.774 1.755 9.615 1.00 96.75 85 SER A CA 1
ATOM 656 C C . SER A 1 85 ? 8.785 2.578 10.903 1.00 96.75 85 SER A C 1
ATOM 658 O O . SER A 1 85 ? 9.460 2.189 11.850 1.00 96.75 85 SER A O 1
ATOM 660 N N . ARG A 1 86 ? 7.973 3.646 10.991 1.00 95.44 86 ARG A N 1
ATOM 661 C CA . ARG A 1 86 ? 7.873 4.489 12.203 1.00 95.44 86 ARG A CA 1
ATOM 662 C C . ARG A 1 86 ? 7.346 3.749 13.439 1.00 95.44 86 ARG A C 1
ATOM 664 O O . ARG A 1 86 ? 7.476 4.257 14.544 1.00 95.44 86 ARG A O 1
ATOM 671 N N . HIS A 1 87 ? 6.732 2.578 13.260 1.00 96.62 87 HIS A N 1
ATOM 672 C CA . HIS A 1 87 ? 6.154 1.795 14.352 1.00 96.62 87 HIS A CA 1
ATOM 673 C C . HIS A 1 87 ? 7.042 0.620 14.782 1.00 96.62 87 HIS A C 1
ATOM 675 O O . HIS A 1 87 ? 6.703 -0.057 15.740 1.00 96.62 87 HIS A O 1
ATOM 681 N N . LEU A 1 88 ? 8.174 0.343 14.125 1.00 96.44 88 LEU A N 1
ATOM 682 C CA . LEU A 1 88 ? 8.951 -0.887 14.368 1.00 96.44 88 LEU A CA 1
ATOM 683 C C . LEU A 1 88 ? 9.570 -1.007 15.769 1.00 96.44 88 LEU A C 1
ATOM 685 O O . LEU A 1 88 ? 9.909 -2.121 16.191 1.00 96.44 88 LEU A O 1
ATOM 689 N N . ASP A 1 89 ? 9.721 0.111 16.475 1.00 94.81 89 ASP A N 1
ATOM 690 C CA . ASP A 1 89 ? 10.221 0.136 17.851 1.00 94.81 89 ASP A CA 1
ATOM 691 C C . ASP A 1 89 ? 9.127 -0.234 18.860 1.00 94.81 89 ASP A C 1
ATOM 693 O O . ASP A 1 89 ? 9.389 -0.970 19.807 1.00 94.81 89 ASP A O 1
ATOM 697 N N . THR A 1 90 ? 7.885 0.199 18.624 1.00 96.06 90 THR A N 1
ATOM 698 C CA . THR A 1 90 ? 6.730 -0.087 19.494 1.00 96.06 90 THR A CA 1
ATOM 699 C C . THR A 1 90 ? 5.944 -1.330 19.070 1.00 96.06 90 THR A C 1
ATOM 701 O O . THR A 1 90 ? 5.227 -1.921 19.874 1.00 96.06 90 THR A O 1
ATOM 704 N N . ARG A 1 91 ? 6.096 -1.761 17.815 1.00 96.25 91 ARG A N 1
ATOM 705 C CA . ARG A 1 91 ? 5.380 -2.872 17.175 1.00 96.25 91 ARG A CA 1
ATOM 706 C C . ARG A 1 91 ? 6.360 -3.866 16.538 1.00 96.25 91 ARG A C 1
ATOM 708 O O . ARG A 1 91 ? 6.476 -3.938 15.310 1.00 96.25 91 ARG A O 1
ATOM 715 N N . PRO A 1 92 ? 7.096 -4.653 17.348 1.00 95.56 92 PRO A N 1
ATOM 716 C CA . PRO A 1 92 ? 8.040 -5.646 16.833 1.00 95.56 92 PRO A CA 1
ATOM 717 C C . PRO A 1 92 ? 7.366 -6.743 15.994 1.00 95.56 92 PRO A C 1
ATOM 719 O O . PRO A 1 92 ? 8.023 -7.346 15.146 1.00 95.56 92 PRO A O 1
ATOM 722 N N . ASP A 1 93 ? 6.059 -6.957 16.162 1.00 96.62 93 ASP A N 1
ATOM 723 C CA . ASP A 1 93 ? 5.242 -7.866 15.353 1.00 96.62 93 ASP A CA 1
ATOM 724 C C . ASP A 1 93 ? 5.169 -7.471 13.865 1.00 96.62 93 ASP A C 1
ATOM 726 O O . ASP A 1 93 ? 4.895 -8.320 13.022 1.00 96.62 93 ASP A O 1
ATOM 730 N N . LEU A 1 94 ? 5.483 -6.217 13.516 1.00 98.06 94 LEU A N 1
ATOM 731 C CA . LEU A 1 94 ? 5.554 -5.749 12.126 1.00 98.06 94 LEU A CA 1
ATOM 732 C C . LEU A 1 94 ? 6.880 -6.094 11.433 1.00 98.06 94 LEU A C 1
ATOM 734 O O . LEU A 1 94 ? 6.962 -6.036 10.204 1.00 98.06 94 LEU A O 1
ATOM 738 N N . ARG A 1 95 ? 7.928 -6.458 12.189 1.00 97.75 95 ARG A N 1
ATOM 739 C CA . ARG A 1 95 ? 9.267 -6.736 11.636 1.00 97.75 95 ARG A CA 1
ATOM 740 C C . ARG A 1 95 ? 9.262 -7.855 10.589 1.00 97.75 95 ARG A C 1
ATOM 742 O O . ARG A 1 95 ? 9.892 -7.643 9.552 1.00 97.75 95 ARG A O 1
ATOM 749 N N . PRO A 1 96 ? 8.564 -8.995 10.779 1.00 98.38 96 PRO A N 1
ATOM 750 C CA . PRO A 1 96 ? 8.468 -10.025 9.747 1.00 98.38 96 PRO A CA 1
ATOM 751 C C . PRO A 1 96 ? 7.881 -9.478 8.444 1.00 98.38 96 PRO A C 1
ATOM 753 O O . PRO A 1 96 ? 8.507 -9.618 7.398 1.00 98.38 96 PRO A O 1
ATOM 756 N N . LEU A 1 97 ? 6.757 -8.758 8.517 1.00 98.56 97 LEU A N 1
ATOM 757 C CA . LEU A 1 97 ? 6.100 -8.186 7.342 1.00 98.56 97 LEU A CA 1
ATOM 758 C C . LEU A 1 97 ? 7.002 -7.184 6.612 1.00 98.56 97 LEU A C 1
ATOM 760 O O . LEU A 1 97 ? 7.174 -7.274 5.401 1.00 98.56 97 LEU A O 1
ATOM 764 N N . VAL A 1 98 ? 7.614 -6.241 7.333 1.00 98.56 98 VAL A N 1
ATOM 765 C CA . VAL A 1 98 ? 8.525 -5.259 6.720 1.00 98.56 98 VAL A CA 1
ATOM 766 C C . VAL A 1 98 ? 9.741 -5.941 6.093 1.00 98.56 98 VAL A C 1
ATOM 768 O O . VAL A 1 98 ? 10.199 -5.527 5.031 1.00 98.56 98 VAL A O 1
ATOM 771 N N . SER A 1 99 ? 10.236 -7.015 6.704 1.00 98.19 99 SER A N 1
ATOM 772 C CA . SER A 1 99 ? 11.341 -7.815 6.176 1.00 98.19 99 SER A CA 1
ATOM 773 C C . SER A 1 99 ? 10.971 -8.514 4.858 1.00 98.19 99 SER A C 1
ATOM 775 O O . SER A 1 99 ? 11.741 -8.465 3.901 1.00 98.19 99 SER A O 1
ATOM 777 N N . GLU A 1 100 ? 9.776 -9.103 4.767 1.00 98.31 100 GLU A N 1
ATOM 778 C CA . GLU A 1 100 ? 9.242 -9.689 3.525 1.00 98.31 100 GLU A CA 1
ATOM 779 C C . GLU A 1 100 ? 9.030 -8.632 2.427 1.00 98.31 100 GLU A C 1
ATOM 781 O O . GLU A 1 100 ? 9.342 -8.875 1.259 1.00 98.31 100 GLU A O 1
ATOM 786 N N . LEU A 1 101 ? 8.541 -7.440 2.797 1.00 98.56 101 LEU A N 1
ATOM 787 C CA . LEU A 1 101 ? 8.380 -6.309 1.878 1.00 98.56 101 LEU A CA 1
ATOM 788 C C . LEU A 1 101 ? 9.739 -5.845 1.328 1.00 98.56 101 LEU A C 1
ATOM 790 O O . LEU A 1 101 ? 9.901 -5.736 0.119 1.00 98.56 101 LEU A O 1
ATOM 794 N N . LEU A 1 102 ? 10.753 -5.662 2.181 1.00 98.19 102 LEU A N 1
ATOM 795 C CA . LEU A 1 102 ? 12.106 -5.276 1.751 1.00 98.19 102 LEU A CA 1
ATOM 796 C C . LEU A 1 102 ? 12.766 -6.315 0.826 1.00 98.19 102 LEU A C 1
ATOM 798 O O . LEU A 1 102 ? 13.569 -5.946 -0.030 1.00 98.19 102 LEU A O 1
ATOM 802 N N . ARG A 1 103 ? 12.413 -7.602 0.957 1.00 97.62 103 ARG A N 1
ATOM 803 C CA . ARG A 1 103 ? 12.841 -8.676 0.038 1.00 97.62 103 ARG A CA 1
ATOM 804 C C . ARG A 1 103 ? 11.969 -8.808 -1.216 1.00 97.62 103 ARG A C 1
ATOM 806 O O . ARG A 1 103 ? 12.267 -9.637 -2.079 1.00 97.62 103 ARG A O 1
ATOM 813 N N . PHE A 1 104 ? 10.920 -7.994 -1.344 1.00 98.00 104 PHE A N 1
ATOM 814 C CA . PHE A 1 104 ? 9.935 -8.056 -2.426 1.00 98.00 104 PHE A CA 1
ATOM 815 C C . PHE A 1 104 ? 9.254 -9.437 -2.537 1.00 98.00 104 PHE A C 1
ATOM 817 O O . PHE A 1 104 ? 8.920 -9.897 -3.629 1.00 98.00 104 PHE A O 1
ATOM 824 N N . GLU A 1 105 ? 9.083 -10.132 -1.408 1.00 97.56 105 GLU A N 1
ATOM 825 C CA . GLU A 1 105 ? 8.318 -11.389 -1.329 1.00 97.56 105 GLU A CA 1
ATOM 826 C C . GLU A 1 105 ? 6.811 -11.118 -1.349 1.00 97.56 105 GLU A C 1
ATOM 828 O O . GLU A 1 105 ? 6.028 -11.931 -1.833 1.00 97.56 105 GLU A O 1
ATOM 833 N N . LYS A 1 106 ? 6.415 -9.940 -0.859 1.00 98.19 106 LYS A N 1
ATOM 834 C CA . LYS A 1 106 ? 5.068 -9.386 -0.973 1.00 98.19 106 LYS A CA 1
ATOM 835 C C . LYS A 1 106 ? 5.153 -7.970 -1.522 1.00 98.19 106 LYS A C 1
ATOM 837 O O . LYS A 1 106 ? 6.119 -7.258 -1.255 1.00 98.19 106 LYS A O 1
ATOM 842 N N . VAL A 1 107 ? 4.115 -7.522 -2.220 1.00 98.50 107 VAL A N 1
ATOM 843 C CA . VAL A 1 107 ? 3.977 -6.119 -2.623 1.00 98.50 107 VAL A CA 1
ATOM 844 C C . VAL A 1 107 ? 3.008 -5.404 -1.687 1.00 98.50 107 VAL A C 1
ATOM 846 O O . VAL A 1 107 ? 1.810 -5.672 -1.666 1.00 98.50 107 VAL A O 1
ATOM 849 N N . GLY A 1 108 ? 3.558 -4.464 -0.923 1.00 98.38 108 GLY A N 1
ATOM 850 C CA . GLY A 1 108 ? 2.821 -3.421 -0.217 1.00 98.38 108 GLY A CA 1
ATOM 851 C C . GLY A 1 108 ? 2.111 -2.457 -1.169 1.00 98.38 108 GLY A C 1
ATOM 852 O O . GLY A 1 108 ? 2.755 -1.890 -2.054 1.00 98.38 108 GLY A O 1
ATOM 853 N N . ILE A 1 109 ? 0.808 -2.264 -0.973 1.00 97.31 109 ILE A N 1
ATOM 854 C CA . ILE A 1 109 ? -0.007 -1.258 -1.664 1.00 97.31 109 ILE A CA 1
ATOM 855 C C . ILE A 1 109 ? -0.703 -0.334 -0.657 1.00 97.31 109 ILE A C 1
ATOM 857 O O . ILE A 1 109 ? -0.913 -0.687 0.501 1.00 97.31 109 ILE A O 1
ATOM 861 N N . PHE A 1 110 ? -1.088 0.859 -1.101 1.00 97.69 110 PHE A N 1
ATOM 862 C CA . PHE A 1 110 ? -1.605 1.909 -0.224 1.00 97.69 110 PHE A CA 1
ATOM 863 C C . PHE A 1 110 ? -3.006 2.340 -0.667 1.00 97.69 110 PHE A C 1
ATOM 865 O O . PHE A 1 110 ? -3.158 3.015 -1.682 1.00 97.69 110 PHE A O 1
ATOM 872 N N . LEU A 1 111 ? -4.033 1.905 0.064 1.00 98.31 111 LEU A N 1
ATOM 873 C CA . LEU A 1 111 ? -5.448 2.066 -0.277 1.00 98.31 111 LEU A CA 1
ATOM 874 C C . LEU A 1 111 ? -6.075 3.196 0.554 1.00 98.31 111 LEU A C 1
ATOM 876 O O . LEU A 1 111 ? -6.759 2.953 1.551 1.00 98.31 111 LEU A O 1
ATOM 880 N N . LEU A 1 112 ? -5.838 4.437 0.124 1.00 97.88 112 LEU A N 1
ATOM 881 C CA . LEU A 1 112 ? -6.425 5.645 0.713 1.00 97.88 112 LEU A CA 1
ATOM 882 C C . LEU A 1 112 ? -7.686 6.079 -0.042 1.00 97.88 112 LEU A C 1
ATOM 884 O O . LEU A 1 112 ? -8.786 6.005 0.505 1.00 97.88 112 LEU A O 1
ATOM 888 N N . THR A 1 113 ? -7.494 6.495 -1.295 1.00 97.69 113 THR A N 1
ATOM 889 C CA . THR A 1 113 ? -8.512 7.065 -2.182 1.00 97.69 113 THR A CA 1
ATOM 890 C C . THR A 1 113 ? -9.672 6.110 -2.407 1.00 97.69 113 THR A C 1
ATOM 892 O O . THR A 1 113 ? -9.475 4.918 -2.661 1.00 97.69 113 THR A O 1
ATOM 895 N N . GLU A 1 114 ? -10.876 6.662 -2.365 1.00 98.62 114 GLU A N 1
ATOM 896 C CA . GLU A 1 114 ? -12.111 5.982 -2.731 1.00 98.62 114 GLU A CA 1
ATOM 897 C C . GLU A 1 114 ? -12.662 6.568 -4.027 1.00 98.62 114 GLU A C 1
ATOM 899 O O . GLU A 1 114 ? -12.308 7.680 -4.419 1.00 98.62 114 GLU A O 1
ATOM 904 N N . ARG A 1 115 ? -13.534 5.828 -4.711 1.00 97.25 115 ARG A N 1
ATOM 905 C CA . ARG A 1 115 ? -14.167 6.293 -5.948 1.00 97.25 115 ARG A CA 1
ATOM 906 C C . ARG A 1 115 ? -14.887 7.633 -5.753 1.00 97.25 115 ARG A C 1
ATOM 908 O O . ARG A 1 115 ? -14.841 8.472 -6.647 1.00 97.25 115 ARG A O 1
ATOM 915 N N . GLY A 1 116 ? -15.535 7.817 -4.603 1.00 97.44 116 GLY A N 1
ATOM 916 C CA . GLY A 1 116 ? -16.211 9.054 -4.216 1.00 97.44 116 GLY A CA 1
ATOM 917 C C . GLY A 1 116 ? -15.319 10.092 -3.532 1.00 97.44 116 GLY A C 1
ATOM 918 O O . GLY A 1 116 ? -15.705 11.255 -3.504 1.00 97.44 116 GLY A O 1
ATOM 919 N N . HIS A 1 117 ? -14.143 9.697 -3.022 1.00 96.88 117 HIS A N 1
ATOM 920 C CA . HIS A 1 117 ? -13.298 10.554 -2.183 1.00 96.88 117 HIS A CA 1
ATOM 921 C C . HIS A 1 117 ? -11.830 10.547 -2.619 1.00 96.88 117 HIS A C 1
ATOM 923 O O . HIS A 1 117 ? -11.086 9.588 -2.385 1.00 96.88 117 HIS A O 1
ATOM 929 N N . GLY A 1 118 ? -11.407 11.654 -3.233 1.00 93.06 118 GLY A N 1
ATOM 930 C CA . GLY A 1 118 ? -10.059 11.852 -3.769 1.00 93.06 118 GLY A CA 1
ATOM 931 C C . GLY A 1 118 ? -9.318 12.970 -3.052 1.00 93.06 118 GLY A C 1
ATOM 932 O O . GLY A 1 118 ? -8.532 12.721 -2.141 1.00 93.06 118 GLY A O 1
ATOM 933 N N . LEU A 1 119 ? -9.576 14.213 -3.468 1.00 91.19 119 LEU A N 1
ATOM 934 C CA . LEU A 1 119 ? -9.019 15.411 -2.824 1.00 91.19 119 LEU A CA 1
ATOM 935 C C . LEU A 1 119 ? -9.564 15.615 -1.402 1.00 91.19 119 LEU A C 1
ATOM 937 O O . LEU A 1 119 ? -8.920 16.249 -0.575 1.00 91.19 119 LEU A O 1
ATOM 941 N N . ASP A 1 120 ? -10.727 15.041 -1.115 1.00 94.62 120 ASP A N 1
ATOM 942 C CA . ASP A 1 120 ? -11.430 15.067 0.161 1.00 94.62 120 ASP A CA 1
ATOM 943 C C . ASP A 1 120 ? -11.311 13.732 0.918 1.00 94.62 120 ASP A C 1
ATOM 945 O O . ASP A 1 120 ? -12.194 13.379 1.692 1.00 94.62 120 ASP A O 1
ATOM 949 N N . ALA A 1 121 ? -10.204 12.994 0.749 1.00 94.19 121 ALA A N 1
ATOM 950 C CA . ALA A 1 121 ? -9.954 11.693 1.392 1.00 94.19 121 ALA A CA 1
ATOM 951 C C . ALA A 1 121 ? -9.955 11.704 2.944 1.00 94.19 121 ALA A C 1
ATOM 953 O O . ALA A 1 121 ? -9.804 10.664 3.588 1.00 94.19 121 ALA A O 1
ATOM 954 N N . PHE A 1 122 ? -10.150 12.863 3.570 1.00 95.31 122 PHE A N 1
ATOM 955 C CA . PHE A 1 122 ? -10.539 12.976 4.975 1.00 95.31 122 PHE A CA 1
ATOM 956 C C . PHE A 1 122 ? -11.944 12.392 5.257 1.00 95.31 122 PHE A C 1
ATOM 958 O O . PHE A 1 122 ? -12.199 11.864 6.341 1.00 95.31 122 PHE A O 1
ATOM 965 N N . ASN A 1 123 ? -12.838 12.436 4.267 1.00 96.62 123 ASN A N 1
ATOM 966 C CA . ASN A 1 123 ? -14.242 12.028 4.355 1.00 96.62 123 ASN A CA 1
ATOM 967 C C . ASN A 1 123 ? -14.516 10.622 3.804 1.00 96.62 123 ASN A C 1
ATOM 969 O O . ASN A 1 123 ? -15.668 10.300 3.543 1.00 96.62 123 ASN A O 1
ATOM 973 N N . ILE A 1 124 ? -13.483 9.788 3.650 1.00 98.06 124 ILE A N 1
ATOM 974 C CA . ILE A 1 124 ? -13.650 8.389 3.235 1.00 98.06 124 ILE A CA 1
ATOM 975 C C . ILE A 1 124 ? -14.681 7.644 4.091 1.00 98.06 124 ILE A C 1
ATOM 977 O O . ILE A 1 124 ? -14.873 7.949 5.271 1.00 98.06 124 ILE A O 1
ATOM 981 N N . GLU A 1 125 ? -15.279 6.616 3.508 1.00 98.56 125 GLU A N 1
ATOM 982 C CA . GLU A 1 125 ? -16.440 5.917 4.049 1.00 98.56 125 GLU A CA 1
ATOM 983 C C . GLU A 1 125 ? -16.170 4.450 4.393 1.00 98.56 125 GLU A C 1
ATOM 985 O O . GLU A 1 125 ? -16.958 3.849 5.120 1.00 98.56 125 GLU A O 1
ATOM 990 N N . THR A 1 126 ? -15.074 3.846 3.913 1.00 98.81 126 THR A N 1
ATOM 991 C CA . THR A 1 126 ? -14.673 2.498 4.358 1.00 98.81 126 THR A CA 1
ATOM 992 C C . THR A 1 126 ? -14.538 2.483 5.881 1.00 98.81 126 THR A C 1
ATOM 994 O O . THR A 1 126 ? -13.849 3.331 6.448 1.00 98.81 126 THR A O 1
ATOM 997 N N . THR A 1 127 ? -15.145 1.504 6.552 1.00 98.81 127 THR A N 1
ATOM 998 C CA . THR A 1 127 ? -15.146 1.409 8.020 1.00 98.81 127 THR A CA 1
ATOM 999 C C . THR A 1 127 ? -14.410 0.173 8.505 1.00 98.81 127 THR A C 1
ATOM 1001 O O . THR A 1 127 ? -14.526 -0.888 7.896 1.00 98.81 127 THR A O 1
ATOM 1004 N N . ALA A 1 128 ? -13.733 0.283 9.643 1.00 98.75 128 ALA A N 1
ATOM 1005 C CA . ALA A 1 128 ? -13.214 -0.843 10.406 1.00 98.75 128 ALA A CA 1
ATOM 1006 C C . ALA A 1 128 ? -13.846 -0.830 11.803 1.00 98.75 128 ALA A C 1
ATOM 1008 O O . ALA A 1 128 ? -13.488 -0.010 12.648 1.00 98.75 128 ALA A O 1
ATOM 1009 N N . THR A 1 129 ? -14.807 -1.719 12.048 1.00 98.62 129 THR A N 1
ATOM 1010 C CA . THR A 1 129 ? -15.554 -1.763 13.312 1.00 98.62 129 THR A CA 1
ATOM 1011 C C . THR A 1 129 ? -14.891 -2.707 14.302 1.00 98.62 129 THR A C 1
ATOM 1013 O O . THR A 1 129 ? -14.748 -3.894 14.013 1.00 98.62 129 THR A O 1
ATOM 1016 N N . ARG A 1 130 ? -14.497 -2.192 15.470 1.00 98.19 130 ARG A N 1
ATOM 1017 C CA . ARG A 1 130 ? -13.926 -2.973 16.570 1.00 98.19 130 ARG A CA 1
ATOM 1018 C C . ARG A 1 130 ? -14.977 -3.915 17.162 1.00 98.19 130 ARG A C 1
ATOM 1020 O O . ARG A 1 130 ? -16.095 -3.515 17.481 1.00 98.19 130 ARG A O 1
ATOM 1027 N N . MET A 1 131 ? -14.576 -5.167 17.327 1.00 97.75 131 MET A N 1
ATOM 1028 C CA . MET A 1 131 ? -15.359 -6.252 17.906 1.00 97.75 131 MET A CA 1
ATOM 1029 C C . MET A 1 131 ? -15.005 -6.452 19.390 1.00 97.75 131 MET A C 1
ATOM 1031 O O . MET A 1 131 ? -13.936 -6.019 19.829 1.00 97.75 131 MET A O 1
ATOM 1035 N N . PRO A 1 132 ? -15.856 -7.137 20.182 1.00 95.75 132 PRO A N 1
ATOM 1036 C CA . PRO A 1 132 ? -15.604 -7.360 21.611 1.00 95.75 132 PRO A CA 1
ATOM 1037 C C . PRO A 1 132 ? -14.295 -8.098 21.933 1.00 95.75 132 PRO A C 1
ATOM 1039 O O . PRO A 1 132 ? -13.722 -7.883 22.995 1.00 95.75 132 PRO A O 1
ATOM 1042 N N . ASP A 1 133 ? -13.811 -8.942 21.020 1.00 95.50 133 ASP A N 1
ATOM 1043 C CA . ASP A 1 133 ? -12.539 -9.670 21.135 1.00 95.50 133 ASP A CA 1
ATOM 1044 C C . ASP A 1 133 ? -11.315 -8.842 20.688 1.00 95.50 133 ASP A C 1
ATOM 1046 O O . ASP A 1 133 ? -10.202 -9.359 20.608 1.00 95.50 133 ASP A O 1
ATOM 1050 N N . GLY A 1 134 ? -11.516 -7.562 20.357 1.00 95.12 134 GLY A N 1
ATOM 1051 C CA . GLY A 1 134 ? -10.489 -6.654 19.851 1.00 95.12 134 GLY A CA 1
ATOM 1052 C C . GLY A 1 134 ? -10.183 -6.802 18.359 1.00 95.12 134 GLY A C 1
ATOM 1053 O O . GLY A 1 134 ? -9.380 -6.027 17.841 1.00 95.12 134 GLY A O 1
ATOM 1054 N N . SER A 1 135 ? -10.794 -7.768 17.662 1.00 97.94 135 SER A N 1
ATOM 1055 C CA . SER A 1 135 ? -10.697 -7.874 16.202 1.00 97.94 135 SER A CA 1
ATOM 1056 C C . SER A 1 135 ? -11.458 -6.734 15.516 1.00 97.94 135 SER A C 1
ATOM 1058 O O . SER A 1 135 ? -12.195 -5.988 16.161 1.00 97.94 135 SER A O 1
ATOM 1060 N N . TYR A 1 136 ? -11.285 -6.579 14.205 1.00 98.62 136 TYR A N 1
ATOM 1061 C CA . TYR A 1 136 ? -11.998 -5.574 13.416 1.00 98.62 136 TYR A CA 1
ATOM 1062 C C . TYR A 1 136 ? -12.757 -6.221 12.265 1.00 98.62 136 TYR A C 1
ATOM 1064 O O . TYR A 1 136 ? -12.297 -7.207 11.692 1.00 98.62 136 TYR A O 1
ATOM 1072 N N . ILE A 1 137 ? -13.893 -5.640 11.894 1.00 98.81 137 ILE A N 1
ATOM 1073 C CA . ILE A 1 137 ? -14.600 -5.954 10.652 1.00 98.81 137 ILE A CA 1
ATOM 1074 C C . ILE A 1 137 ? -14.426 -4.777 9.700 1.00 98.81 137 ILE A C 1
ATOM 1076 O O . ILE A 1 137 ? -14.964 -3.697 9.937 1.00 98.81 137 ILE A O 1
ATOM 1080 N N . LEU A 1 138 ? -13.652 -4.990 8.639 1.00 98.88 138 LEU A N 1
ATOM 1081 C CA . LEU A 1 138 ? -13.443 -4.028 7.567 1.00 98.88 138 LEU A CA 1
ATOM 1082 C C . LEU A 1 138 ? -14.538 -4.183 6.511 1.00 98.88 138 LEU A C 1
ATOM 1084 O O . LEU A 1 138 ? -14.768 -5.282 6.004 1.00 98.88 138 LEU A O 1
ATOM 1088 N N . ASN A 1 139 ? -15.191 -3.081 6.160 1.00 98.88 139 ASN A N 1
ATOM 1089 C CA . ASN A 1 139 ? -16.312 -3.092 5.234 1.00 98.88 139 ASN A CA 1
ATOM 1090 C C . ASN A 1 139 ? -16.344 -1.847 4.341 1.00 98.88 139 ASN A C 1
ATOM 1092 O O . ASN A 1 139 ? -16.079 -0.731 4.789 1.00 98.88 139 ASN A O 1
ATOM 1096 N N . THR A 1 140 ? -16.722 -2.052 3.083 1.00 98.81 140 THR A N 1
ATOM 1097 C CA . THR A 1 140 ? -17.043 -1.006 2.113 1.00 98.81 140 THR A CA 1
ATOM 1098 C C . THR A 1 140 ? -18.570 -0.840 2.085 1.00 98.81 140 THR A C 1
ATOM 1100 O O . THR A 1 140 ? -19.253 -1.718 1.560 1.00 98.81 140 THR A O 1
ATOM 1103 N N . PRO A 1 141 ? -19.139 0.242 2.652 1.00 98.06 141 PRO A N 1
ATOM 1104 C CA . PRO A 1 141 ? -20.588 0.349 2.865 1.00 98.06 141 PRO A CA 1
ATOM 1105 C C . PRO A 1 141 ? -21.400 0.552 1.580 1.00 98.06 141 PRO A C 1
ATOM 1107 O O . PRO A 1 141 ? -22.572 0.184 1.529 1.00 98.06 141 PRO A O 1
ATOM 1110 N N . ARG A 1 142 ? -20.792 1.148 0.550 1.00 97.62 142 ARG A N 1
ATOM 1111 C CA . ARG A 1 142 ? -21.417 1.420 -0.748 1.00 97.62 142 ARG A CA 1
ATOM 1112 C C . ARG A 1 142 ? -20.375 1.510 -1.855 1.00 97.62 142 ARG A C 1
ATOM 1114 O O . ARG A 1 142 ? -19.175 1.549 -1.597 1.00 97.62 142 ARG A O 1
ATOM 1121 N N . GLU A 1 143 ? -20.837 1.566 -3.095 1.00 97.25 143 GLU A N 1
ATOM 1122 C CA . GLU A 1 143 ? -19.975 1.523 -4.274 1.00 97.25 143 GLU A CA 1
ATOM 1123 C C . GLU A 1 143 ? -19.021 2.733 -4.370 1.00 97.25 143 GLU A C 1
ATOM 1125 O O . GLU A 1 143 ? -17.874 2.583 -4.787 1.00 97.25 143 GLU A O 1
ATOM 1130 N N . GLU A 1 144 ? -19.423 3.925 -3.919 1.00 97.88 144 GLU A N 1
ATOM 1131 C CA . GLU A 1 144 ? -18.548 5.112 -3.869 1.00 97.88 144 GLU A CA 1
ATOM 1132 C C . GLU A 1 144 ? -17.375 4.952 -2.898 1.00 97.88 144 GLU A C 1
ATOM 1134 O O . GLU A 1 144 ? -16.309 5.515 -3.140 1.00 97.88 144 GLU A O 1
ATOM 1139 N N . ALA A 1 145 ? -17.540 4.130 -1.861 1.00 98.44 145 ALA A N 1
ATOM 1140 C CA . ALA A 1 145 ? -16.521 3.857 -0.854 1.00 98.44 145 ALA A CA 1
ATOM 1141 C C . ALA A 1 145 ? -15.488 2.811 -1.314 1.00 98.44 145 ALA A C 1
ATOM 1143 O O . ALA A 1 145 ? -14.577 2.443 -0.571 1.00 98.44 145 ALA A O 1
ATOM 1144 N N . THR A 1 146 ? -15.632 2.276 -2.529 1.00 98.50 146 THR A N 1
ATOM 1145 C CA . THR A 1 146 ? -14.649 1.353 -3.103 1.00 98.50 146 THR A CA 1
ATOM 1146 C C . THR A 1 146 ? -13.301 2.053 -3.248 1.00 98.50 146 THR A C 1
ATOM 1148 O O . THR A 1 146 ? -13.211 3.174 -3.751 1.00 98.50 146 THR A O 1
ATOM 1151 N N . LYS A 1 147 ? -12.225 1.391 -2.822 1.00 98.62 147 LYS A N 1
ATOM 1152 C CA . LYS A 1 147 ? -10.871 1.917 -2.984 1.00 98.62 147 LYS A CA 1
ATOM 1153 C C . LYS A 1 147 ? -10.517 1.960 -4.459 1.00 98.62 147 LYS A C 1
ATOM 1155 O O . LYS A 1 147 ? -10.787 1.010 -5.189 1.00 98.62 147 LYS A O 1
ATOM 1160 N N . PHE A 1 148 ? -9.911 3.054 -4.899 1.00 96.88 148 PHE A N 1
ATOM 1161 C CA . PHE A 1 148 ? -9.726 3.336 -6.316 1.00 96.88 148 PHE A CA 1
ATOM 1162 C C . PHE A 1 148 ? -8.261 3.617 -6.630 1.00 96.88 148 PHE A C 1
ATOM 1164 O O . PHE A 1 148 ? -7.647 4.454 -5.976 1.00 96.88 148 PHE A O 1
ATOM 1171 N N . MET A 1 149 ? -7.750 2.951 -7.671 1.00 94.31 149 MET A N 1
ATOM 1172 C CA . MET A 1 149 ? -6.413 3.038 -8.276 1.00 94.31 149 MET A CA 1
ATOM 1173 C C . MET A 1 149 ? -5.413 1.944 -7.919 1.00 94.31 149 MET A C 1
ATOM 1175 O O . MET A 1 149 ? -4.933 1.335 -8.870 1.00 94.31 149 MET A O 1
ATOM 1179 N N . PRO A 1 150 ? -5.030 1.669 -6.661 1.00 95.31 150 PRO A N 1
ATOM 1180 C CA . PRO A 1 150 ? -3.891 0.791 -6.394 1.00 95.31 150 PRO A CA 1
ATOM 1181 C C . PRO A 1 150 ? -4.017 -0.594 -7.031 1.00 95.31 150 PRO A C 1
ATOM 1183 O O . PRO A 1 150 ? -5.107 -1.142 -7.181 1.00 95.31 150 PRO A O 1
ATOM 1186 N N . ALA A 1 151 ? -2.878 -1.145 -7.439 1.00 95.12 151 ALA A N 1
ATOM 1187 C CA . ALA A 1 151 ? -2.781 -2.405 -8.160 1.00 95.12 151 ALA A CA 1
ATOM 1188 C C . ALA A 1 151 ? -2.989 -3.603 -7.226 1.00 95.12 151 ALA A C 1
ATOM 1190 O O . ALA A 1 151 ? -2.031 -4.099 -6.636 1.00 95.12 151 ALA A O 1
ATOM 1191 N N . SER A 1 152 ? -4.228 -4.070 -7.075 1.00 96.06 152 SER A N 1
ATOM 1192 C CA . SER A 1 152 ? -4.619 -5.041 -6.039 1.00 96.06 152 SER A CA 1
ATOM 1193 C C . SER A 1 152 ? -5.002 -6.426 -6.578 1.00 96.06 152 SER A C 1
ATOM 1195 O O . SER A 1 152 ? -5.467 -7.263 -5.815 1.00 96.06 152 SER A O 1
ATOM 1197 N N . THR A 1 153 ? -4.811 -6.687 -7.876 1.00 96.19 153 THR A N 1
ATOM 1198 C CA . THR A 1 153 ? -5.189 -7.972 -8.496 1.00 96.19 153 THR A CA 1
ATOM 1199 C C . THR A 1 153 ? -4.121 -9.062 -8.289 1.00 96.19 153 THR A C 1
ATOM 1201 O O . THR A 1 153 ? -2.938 -8.717 -8.210 1.00 96.19 153 THR A O 1
ATOM 1204 N N . PRO A 1 154 ? -4.482 -10.364 -8.283 1.00 96.25 154 PRO A N 1
ATOM 1205 C CA . PRO A 1 154 ? -3.521 -11.469 -8.177 1.00 96.25 154 PRO A CA 1
ATOM 1206 C C . PRO A 1 154 ? -2.845 -11.819 -9.512 1.00 96.25 154 PRO A C 1
ATOM 1208 O O . PRO A 1 154 ? -1.992 -12.699 -9.565 1.00 96.25 154 PRO A O 1
ATOM 1211 N N . ALA A 1 155 ? -3.199 -11.133 -10.606 1.00 94.00 155 ALA A N 1
ATOM 1212 C CA . ALA A 1 155 ? -2.933 -11.549 -11.987 1.00 94.00 155 ALA A CA 1
ATOM 1213 C C . ALA A 1 155 ? -1.446 -11.718 -12.370 1.00 94.00 155 ALA A C 1
ATOM 1215 O O . ALA A 1 155 ? -1.148 -12.232 -13.446 1.00 94.00 155 ALA A O 1
ATOM 1216 N N . PHE A 1 156 ? -0.515 -11.288 -11.517 1.00 95.00 156 PHE A N 1
ATOM 1217 C CA . PHE A 1 156 ? 0.924 -11.293 -11.790 1.00 95.00 156 PHE A CA 1
ATOM 1218 C C . PHE A 1 156 ? 1.728 -12.187 -10.843 1.00 95.00 156 PHE A C 1
ATOM 1220 O O . PHE A 1 156 ? 2.953 -12.085 -10.831 1.00 95.00 156 PHE A O 1
ATOM 1227 N N . GLY A 1 157 ? 1.072 -13.072 -10.081 1.00 95.44 157 GLY A N 1
ATOM 1228 C CA . GLY A 1 157 ? 1.768 -14.109 -9.315 1.00 95.44 157 GLY A CA 1
ATOM 1229 C C . GLY A 1 157 ? 2.564 -13.584 -8.124 1.00 95.44 157 GLY A C 1
ATOM 1230 O O . GLY A 1 157 ? 3.588 -14.162 -7.777 1.00 95.44 157 GLY A O 1
ATOM 1231 N N . ILE A 1 158 ? 2.155 -12.452 -7.544 1.00 95.94 158 ILE A N 1
ATOM 1232 C CA . ILE A 1 158 ? 2.858 -11.815 -6.426 1.00 95.94 158 ILE A CA 1
ATOM 1233 C C . ILE A 1 158 ? 1.847 -11.538 -5.312 1.00 95.94 158 ILE A C 1
ATOM 1235 O O . ILE A 1 158 ? 0.886 -10.807 -5.569 1.00 95.94 158 ILE A O 1
ATOM 1239 N N . PRO A 1 159 ? 2.065 -12.046 -4.084 1.00 98.25 159 PRO A N 1
ATOM 1240 C CA . PRO A 1 159 ? 1.187 -11.758 -2.960 1.00 98.25 159 PRO A CA 1
ATOM 1241 C C . PRO A 1 159 ? 1.156 -10.265 -2.637 1.00 98.25 159 PRO A C 1
ATOM 1243 O O . PRO A 1 159 ? 2.187 -9.580 -2.664 1.00 98.25 159 PRO A O 1
ATOM 1246 N N . LYS A 1 160 ? -0.023 -9.755 -2.281 1.00 98.62 160 LYS A N 1
ATOM 1247 C CA . LYS A 1 160 ? -0.229 -8.332 -1.989 1.00 98.62 160 LYS A CA 1
ATOM 1248 C C . LYS A 1 160 ? -0.785 -8.128 -0.593 1.00 98.62 160 LYS A C 1
ATOM 1250 O O . LYS A 1 160 ? -1.702 -8.818 -0.150 1.00 98.62 160 LYS A O 1
ATOM 1255 N N . VAL A 1 161 ? -0.245 -7.121 0.078 1.00 98.75 161 VAL A N 1
ATOM 1256 C CA . VAL A 1 161 ? -0.710 -6.635 1.377 1.00 98.75 161 VAL A CA 1
ATOM 1257 C C . VAL A 1 161 ? -0.955 -5.142 1.257 1.00 98.75 161 VAL A C 1
ATOM 1259 O O . VAL A 1 161 ? -0.168 -4.432 0.635 1.00 98.75 161 VAL A O 1
ATOM 1262 N N . ALA A 1 162 ? -2.051 -4.656 1.822 1.00 98.75 162 ALA A N 1
ATOM 1263 C CA . ALA A 1 162 ? -2.401 -3.250 1.767 1.00 98.75 162 ALA A CA 1
ATOM 1264 C C . ALA A 1 162 ? -2.352 -2.588 3.135 1.00 98.75 162 ALA A C 1
ATOM 1266 O O . ALA A 1 162 ? -2.708 -3.204 4.138 1.00 98.75 162 ALA A O 1
ATOM 1267 N N . LEU A 1 163 ? -2.012 -1.302 3.138 1.00 98.81 163 LEU A N 1
ATOM 1268 C CA . LEU A 1 163 ? -2.478 -0.383 4.168 1.00 98.81 163 LEU A CA 1
ATOM 1269 C C . LEU A 1 163 ? -3.795 0.226 3.684 1.00 98.81 163 LEU A C 1
ATOM 1271 O O . LEU A 1 163 ? -3.804 1.009 2.735 1.00 98.81 163 LEU A O 1
ATOM 1275 N N . VAL A 1 164 ? -4.906 -0.167 4.302 1.00 98.88 164 VAL A N 1
ATOM 1276 C CA . VAL A 1 164 ? -6.248 0.335 3.986 1.00 98.88 164 VAL A CA 1
ATOM 1277 C C . VAL A 1 164 ? -6.604 1.432 4.968 1.00 98.88 164 VAL A C 1
ATOM 1279 O O . VAL A 1 164 ? -6.685 1.172 6.166 1.00 98.88 164 VAL A O 1
ATOM 1282 N N . MET A 1 165 ? -6.829 2.647 4.470 1.00 98.62 165 MET A N 1
ATOM 1283 C CA . MET A 1 165 ? -7.377 3.711 5.302 1.00 98.62 165 MET A CA 1
ATOM 1284 C C . MET A 1 165 ? -8.872 3.463 5.506 1.00 98.62 165 MET A C 1
ATOM 1286 O O . MET A 1 165 ? -9.616 3.356 4.528 1.00 98.62 165 MET A O 1
ATOM 1290 N N . ALA A 1 166 ? -9.311 3.401 6.756 1.00 98.62 166 ALA A N 1
ATOM 1291 C CA . ALA A 1 166 ? -10.712 3.232 7.118 1.00 98.62 166 ALA A CA 1
ATOM 1292 C C . ALA A 1 166 ? -11.056 4.070 8.353 1.00 98.62 166 ALA A C 1
ATOM 1294 O O . ALA A 1 166 ? -10.187 4.348 9.182 1.00 98.62 166 ALA A O 1
ATOM 1295 N N . ARG A 1 167 ? -12.327 4.448 8.501 1.00 98.19 167 ARG A N 1
ATOM 1296 C CA . ARG A 1 167 ? -12.848 5.044 9.735 1.00 98.19 167 ARG A CA 1
ATOM 1297 C C . ARG A 1 167 ? -12.916 3.965 10.810 1.00 98.19 167 ARG A C 1
ATOM 1299 O O . ARG A 1 167 ? -13.607 2.957 10.634 1.00 98.19 167 ARG A O 1
ATOM 1306 N N . LEU A 1 168 ? -12.170 4.141 11.895 1.00 98.25 168 LEU A N 1
ATOM 1307 C CA . LEU A 1 168 ? -12.198 3.218 13.021 1.00 98.25 168 LEU A CA 1
ATOM 1308 C C . LEU A 1 168 ? -13.470 3.463 13.834 1.00 98.25 168 LEU A C 1
ATOM 1310 O O . LEU A 1 168 ? -13.624 4.516 14.443 1.00 98.25 168 LEU A O 1
ATOM 1314 N N . MET A 1 169 ? -14.351 2.469 13.879 1.00 98.19 169 MET A N 1
ATOM 1315 C CA . MET A 1 169 ? -15.594 2.530 14.642 1.00 98.19 169 MET A CA 1
ATOM 1316 C C . MET A 1 169 ? -15.470 1.673 15.904 1.00 98.19 169 MET A C 1
ATOM 1318 O O . MET A 1 169 ? -15.131 0.497 15.806 1.00 98.19 169 MET A O 1
ATOM 1322 N N . ASP A 1 170 ? -15.796 2.206 17.080 1.00 96.62 170 ASP A N 1
ATOM 1323 C CA . ASP A 1 170 ? -15.874 1.434 18.329 1.00 96.62 170 ASP A CA 1
ATOM 1324 C C . ASP A 1 170 ? -17.159 1.769 19.089 1.00 96.62 170 ASP A C 1
ATOM 1326 O O . ASP A 1 170 ? -17.433 2.931 19.392 1.00 96.62 170 ASP A O 1
ATOM 1330 N N . LYS A 1 171 ? -17.984 0.752 19.370 1.00 95.00 171 LYS A N 1
ATOM 1331 C CA . LYS A 1 171 ? -19.291 0.902 20.047 1.00 95.00 171 LYS A CA 1
ATOM 1332 C C . LYS A 1 171 ? -20.160 2.030 19.456 1.00 95.00 171 LYS A C 1
ATOM 1334 O O . LYS A 1 171 ? -20.771 2.808 20.185 1.00 95.00 171 LYS A O 1
ATOM 1339 N N . GLY A 1 172 ? -20.181 2.134 18.125 1.00 93.81 172 GLY A N 1
ATOM 1340 C CA . GLY A 1 172 ? -20.937 3.153 17.384 1.00 93.81 172 GLY A CA 1
ATOM 1341 C C . GLY A 1 172 ? -20.294 4.545 17.339 1.00 93.81 172 GLY A C 1
ATOM 1342 O O . GLY A 1 172 ? -20.857 5.439 16.715 1.00 93.81 172 GLY A O 1
ATOM 1343 N N . LYS A 1 17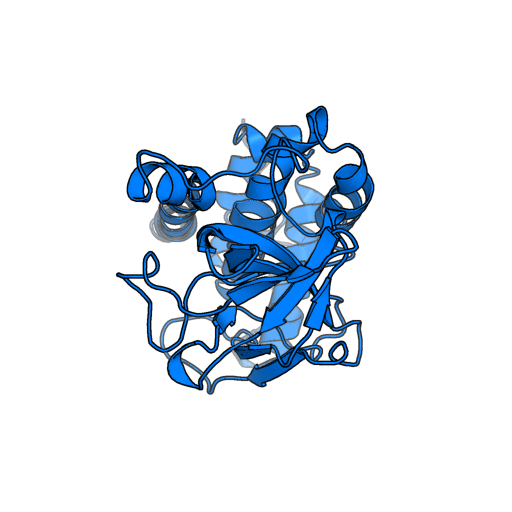3 ? -19.125 4.744 17.958 1.00 96.62 173 LYS A N 1
ATOM 1344 C CA . LYS A 1 173 ? -18.364 5.997 17.895 1.00 96.62 173 LYS A CA 1
ATOM 1345 C C . LYS A 1 173 ? -17.300 5.925 16.810 1.00 96.62 173 LYS A C 1
ATOM 1347 O O . LYS A 1 173 ? -16.599 4.925 16.702 1.00 96.62 173 LYS A O 1
ATOM 1352 N N . ASP A 1 174 ? -17.165 7.003 16.052 1.00 96.69 174 ASP A N 1
ATOM 1353 C CA . ASP A 1 174 ? -16.088 7.193 15.083 1.00 96.69 174 ASP A CA 1
ATOM 1354 C C . ASP A 1 174 ? -14.839 7.747 15.788 1.00 96.69 174 ASP A C 1
ATOM 1356 O O . ASP A 1 174 ? -14.879 8.820 16.392 1.00 96.69 174 ASP A O 1
ATOM 1360 N N . LEU A 1 175 ? -13.737 6.996 15.739 1.00 96.69 175 LEU A N 1
ATOM 1361 C CA . LEU A 1 175 ? -12.437 7.349 16.324 1.00 96.69 175 LEU A CA 1
ATOM 1362 C C . LEU A 1 175 ? -11.464 7.938 15.281 1.00 96.69 175 LEU A C 1
ATOM 1364 O O . LEU A 1 175 ? -10.272 8.132 15.551 1.00 96.69 175 LEU A O 1
ATOM 1368 N N . GLY A 1 176 ? -11.976 8.255 14.092 1.00 95.81 176 GLY A N 1
ATOM 1369 C CA . GLY A 1 176 ? -11.252 8.847 12.979 1.00 95.81 176 GLY A CA 1
ATOM 1370 C C . GLY A 1 176 ? -10.607 7.819 12.052 1.00 95.81 176 GLY A C 1
ATOM 1371 O O . GLY A 1 176 ? -10.652 6.606 12.267 1.00 95.81 176 GLY A O 1
ATOM 1372 N N . CYS A 1 177 ? -9.984 8.324 10.990 1.00 96.38 177 CYS A N 1
ATOM 1373 C CA . CYS A 1 177 ? -9.317 7.492 9.996 1.00 96.38 177 CYS A CA 1
ATOM 1374 C C . CYS A 1 177 ? -8.039 6.866 10.568 1.00 96.38 177 CYS A C 1
ATOM 1376 O O . CYS A 1 177 ? -7.257 7.548 11.235 1.00 96.38 177 CYS A O 1
ATOM 1378 N N . ARG A 1 178 ? -7.827 5.578 10.296 1.00 97.31 178 ARG A N 1
ATOM 1379 C CA . ARG A 1 178 ? -6.604 4.830 10.613 1.00 97.31 178 ARG A CA 1
ATOM 1380 C C . ARG A 1 178 ? -6.264 3.859 9.492 1.00 97.31 178 ARG A C 1
ATOM 1382 O O . ARG A 1 178 ? -7.147 3.408 8.759 1.00 97.31 178 ARG A O 1
ATOM 1389 N N . TYR A 1 179 ? -4.986 3.507 9.400 1.00 98.44 179 TYR A N 1
ATOM 1390 C CA . TYR A 1 179 ? -4.532 2.448 8.510 1.00 98.44 179 TYR A CA 1
ATOM 1391 C C . TYR A 1 179 ? -4.684 1.069 9.149 1.00 98.44 179 TYR A C 1
ATOM 1393 O O . TYR A 1 179 ? -4.349 0.861 10.315 1.00 98.44 179 TYR A O 1
ATOM 1401 N N . PHE A 1 180 ? -5.133 0.111 8.344 1.00 98.81 180 PHE A N 1
ATOM 1402 C CA . PHE A 1 180 ? -5.195 -1.304 8.687 1.00 98.81 180 PHE A CA 1
ATOM 1403 C C . PHE A 1 180 ? -4.371 -2.120 7.696 1.00 98.81 180 PHE A C 1
ATOM 1405 O O . PHE A 1 180 ? -4.450 -1.902 6.488 1.00 98.81 180 PHE A O 1
ATOM 1412 N N . ILE A 1 181 ? -3.595 -3.074 8.201 1.00 98.81 181 ILE A N 1
ATOM 1413 C CA . ILE A 1 181 ? -2.853 -4.053 7.411 1.00 98.81 181 ILE A CA 1
ATOM 1414 C C . ILE A 1 181 ? -3.831 -5.136 6.967 1.00 98.81 181 ILE A C 1
ATOM 1416 O O . ILE A 1 181 ? -4.396 -5.854 7.793 1.00 98.81 181 ILE A O 1
ATOM 1420 N N . VAL A 1 182 ? -4.016 -5.263 5.656 1.00 98.88 182 VAL A N 1
ATOM 1421 C CA . VAL A 1 182 ? -4.993 -6.177 5.061 1.00 98.88 182 VAL A CA 1
ATOM 1422 C C . VAL A 1 182 ? -4.305 -7.040 4.010 1.00 98.88 182 VAL A C 1
ATOM 1424 O O . VAL A 1 182 ? -3.834 -6.508 3.003 1.00 98.88 182 VAL A O 1
ATOM 1427 N N . PRO A 1 183 ? -4.228 -8.367 4.200 1.00 98.44 183 PRO A N 1
ATOM 1428 C CA . PRO A 1 183 ? -3.880 -9.282 3.120 1.00 98.44 183 PRO A CA 1
ATOM 1429 C C . PRO A 1 183 ? -4.906 -9.154 1.985 1.00 98.44 183 PRO A C 1
ATOM 1431 O O . PRO A 1 183 ? -6.108 -9.240 2.225 1.00 98.44 183 PRO A O 1
ATOM 1434 N N . ILE A 1 184 ? -4.445 -8.939 0.753 1.00 98.62 184 ILE A N 1
ATOM 1435 C CA . ILE A 1 184 ? -5.316 -8.684 -0.406 1.00 98.62 184 ILE A CA 1
ATOM 1436 C C . ILE A 1 184 ? -5.467 -9.928 -1.273 1.00 98.62 184 ILE A C 1
ATOM 1438 O O . ILE A 1 184 ? -6.585 -10.363 -1.549 1.00 98.62 184 ILE A O 1
ATOM 1442 N N . CYS A 1 185 ? -4.344 -10.517 -1.667 1.00 98.31 185 CYS A N 1
ATOM 1443 C CA . CYS A 1 185 ? -4.303 -11.727 -2.473 1.00 98.31 185 CYS A CA 1
ATOM 1444 C C . CYS A 1 185 ? -2.995 -12.486 -2.245 1.00 98.31 185 CYS A C 1
ATOM 1446 O O . CYS A 1 185 ? -1.994 -11.897 -1.816 1.00 98.31 185 CYS A O 1
ATOM 1448 N N . ASP A 1 186 ? -3.004 -13.776 -2.560 1.00 97.19 186 ASP A N 1
ATOM 1449 C CA . ASP A 1 186 ? -1.786 -14.567 -2.716 1.00 97.19 186 ASP A CA 1
ATOM 1450 C C . ASP A 1 186 ? -1.299 -14.525 -4.182 1.00 97.19 186 ASP A C 1
ATOM 1452 O O . ASP A 1 186 ? -1.550 -13.556 -4.905 1.00 97.19 186 ASP A O 1
ATOM 1456 N N . GLU A 1 187 ? -0.549 -15.536 -4.618 1.00 96.69 187 GLU A N 1
ATOM 1457 C CA . GLU A 1 187 ? -0.045 -15.646 -5.992 1.00 96.69 187 GLU A CA 1
ATOM 1458 C C . GLU A 1 187 ? -1.141 -15.941 -7.032 1.00 96.69 187 GLU A C 1
ATOM 1460 O O . GLU A 1 187 ? -0.887 -15.846 -8.231 1.00 96.69 187 GLU A O 1
ATOM 1465 N N . LYS A 1 188 ? -2.340 -16.345 -6.607 1.00 96.00 188 LYS A N 1
ATOM 1466 C CA . LYS A 1 188 ? -3.385 -16.880 -7.488 1.00 96.00 188 LYS A CA 1
ATOM 1467 C C . LYS A 1 188 ? -4.746 -16.249 -7.237 1.00 96.00 188 LYS A C 1
ATOM 1469 O O . LYS A 1 188 ? -5.456 -15.942 -8.192 1.00 96.00 188 LYS A O 1
ATOM 1474 N N . GLU A 1 189 ? -5.113 -16.048 -5.978 1.00 97.69 189 GLU A N 1
ATOM 1475 C CA . GLU A 1 189 ? -6.486 -15.772 -5.575 1.00 97.69 189 GLU A CA 1
ATOM 1476 C C . GLU A 1 189 ? -6.584 -14.617 -4.573 1.00 97.69 189 GLU A C 1
ATOM 1478 O O . GLU A 1 189 ? -5.665 -14.310 -3.809 1.00 97.69 189 GLU A O 1
ATOM 1483 N N . MET A 1 190 ? -7.738 -13.951 -4.589 1.00 98.44 190 MET A N 1
ATOM 1484 C CA . MET A 1 190 ? -8.091 -12.929 -3.605 1.00 98.44 190 MET A CA 1
ATOM 1485 C C . MET A 1 190 ? -8.424 -13.583 -2.262 1.00 98.44 190 MET A C 1
ATOM 1487 O O . MET A 1 190 ? -9.082 -14.624 -2.221 1.00 98.44 190 MET A O 1
ATOM 1491 N N . TYR A 1 191 ? -8.063 -12.938 -1.151 1.00 98.50 191 TYR A N 1
ATOM 1492 C CA . TYR A 1 191 ? -8.524 -13.393 0.160 1.00 98.50 191 TYR A CA 1
ATOM 1493 C C . TYR A 1 191 ? -10.030 -13.168 0.340 1.00 98.50 191 TYR A C 1
ATOM 1495 O O . TYR A 1 191 ? -10.634 -12.260 -0.237 1.00 98.50 191 TYR A O 1
ATOM 1503 N N . ARG A 1 192 ? -10.651 -14.005 1.180 1.00 98.38 192 ARG A N 1
ATOM 1504 C CA . ARG A 1 192 ? -12.098 -13.985 1.429 1.00 98.38 192 ARG A CA 1
ATOM 1505 C C . ARG A 1 192 ? -12.582 -12.591 1.841 1.00 98.38 192 ARG A C 1
ATOM 1507 O O . ARG A 1 192 ? -12.046 -11.988 2.765 1.00 98.38 192 ARG A O 1
ATOM 1514 N N . GLY A 1 193 ? -13.640 -12.127 1.179 1.00 98.38 193 GLY A N 1
ATOM 1515 C CA . GLY A 1 193 ? -14.254 -10.819 1.425 1.00 98.38 193 GLY A CA 1
ATOM 1516 C C . GLY A 1 193 ? -13.540 -9.653 0.733 1.00 98.38 193 GLY A C 1
ATOM 1517 O O . GLY A 1 193 ? -14.095 -8.561 0.691 1.00 98.38 193 GLY A O 1
ATOM 1518 N N . VAL A 1 194 ? -12.367 -9.858 0.125 1.00 98.75 194 VAL A N 1
ATOM 1519 C CA . VAL A 1 194 ? -11.705 -8.847 -0.711 1.00 98.75 194 VAL A CA 1
ATOM 1520 C C . VAL A 1 194 ? -12.099 -9.075 -2.168 1.00 98.75 194 VAL A C 1
ATO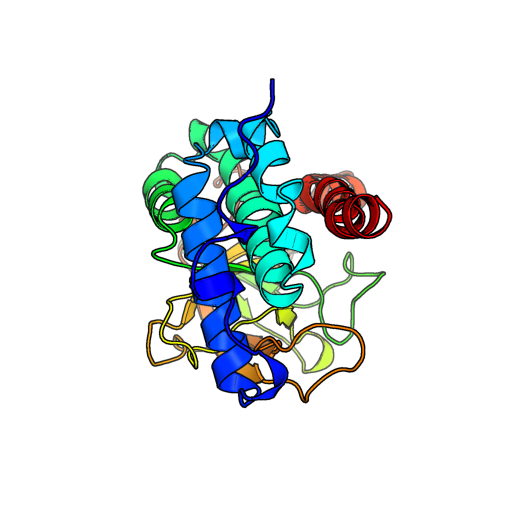M 1522 O O . VAL A 1 194 ? -11.869 -10.144 -2.729 1.00 98.75 194 VAL A O 1
ATOM 1525 N N . LYS A 1 195 ? -12.686 -8.064 -2.811 1.00 98.31 195 LYS A N 1
ATOM 1526 C CA . LYS A 1 195 ? -12.996 -8.090 -4.248 1.00 98.31 195 LYS A CA 1
ATOM 1527 C C . LYS A 1 195 ? -12.167 -7.027 -4.943 1.00 98.31 195 LYS A C 1
ATOM 1529 O O . LYS A 1 195 ? -12.101 -5.896 -4.471 1.00 98.31 195 LYS A O 1
ATOM 1534 N N . SER A 1 196 ? -11.548 -7.388 -6.060 1.00 97.69 196 SER A N 1
ATOM 1535 C CA . SER A 1 196 ? -10.749 -6.476 -6.873 1.00 97.69 196 SER A CA 1
ATOM 1536 C C . SER A 1 196 ? -11.103 -6.645 -8.341 1.00 97.69 196 SER A C 1
ATOM 1538 O O . SER A 1 196 ? -11.140 -7.766 -8.845 1.00 97.69 196 SER A O 1
ATOM 1540 N N . THR A 1 197 ? -11.374 -5.534 -9.023 1.00 96.44 197 THR A N 1
ATOM 1541 C CA . THR A 1 197 ? -11.626 -5.508 -10.468 1.00 96.44 197 THR A CA 1
ATOM 1542 C C . THR A 1 197 ? -10.632 -4.574 -11.132 1.00 96.44 197 THR A C 1
ATOM 1544 O O . THR A 1 197 ? -10.472 -3.422 -10.727 1.00 96.44 197 THR A O 1
ATOM 1547 N N . ARG A 1 198 ? -9.943 -5.066 -12.161 1.00 95.00 198 ARG A N 1
ATOM 1548 C CA . ARG A 1 198 ? -8.975 -4.266 -12.911 1.00 95.00 198 ARG A CA 1
ATOM 1549 C C . ARG A 1 198 ? -9.685 -3.158 -13.686 1.00 95.00 198 ARG A C 1
ATOM 1551 O O . ARG A 1 198 ? -10.697 -3.393 -14.340 1.00 95.00 198 ARG A O 1
ATOM 1558 N N . LEU A 1 199 ? -9.120 -1.960 -13.635 1.00 93.50 199 LEU A N 1
ATOM 1559 C CA . LEU A 1 199 ? -9.588 -0.819 -14.405 1.00 93.50 199 LEU A CA 1
ATOM 1560 C C . LEU A 1 199 ? -9.137 -0.930 -15.871 1.00 93.50 199 LEU A C 1
ATOM 1562 O O . LEU A 1 199 ? -8.089 -1.522 -16.158 1.00 93.50 199 LEU A O 1
ATOM 1566 N N . PRO A 1 200 ? -9.885 -0.326 -16.811 1.00 89.50 200 PRO A N 1
ATOM 1567 C CA . PRO A 1 200 ? -9.444 -0.200 -18.191 1.00 89.50 200 PRO A CA 1
ATOM 1568 C C . PRO A 1 200 ? -8.091 0.508 -18.305 1.00 89.50 200 PRO A C 1
ATOM 1570 O O . PRO A 1 200 ? -7.658 1.245 -17.413 1.00 89.50 200 PRO A O 1
ATOM 1573 N N . ARG A 1 201 ? -7.434 0.323 -19.455 1.00 81.50 201 ARG A N 1
ATOM 1574 C CA . ARG A 1 201 ? -6.211 1.063 -19.776 1.00 81.50 201 ARG A CA 1
ATOM 1575 C C . ARG A 1 201 ? -6.467 2.568 -19.669 1.00 81.50 201 ARG A C 1
ATOM 1577 O O . ARG A 1 201 ? -7.473 3.076 -20.159 1.00 81.50 201 ARG A O 1
ATOM 1584 N N . ARG A 1 202 ? -5.512 3.272 -19.066 1.00 76.56 202 ARG A N 1
ATOM 1585 C CA . ARG A 1 202 ? -5.524 4.727 -18.918 1.00 76.56 202 ARG A CA 1
ATOM 1586 C C . ARG A 1 202 ? -4.483 5.362 -19.833 1.00 76.56 202 ARG A C 1
ATOM 1588 O O . ARG A 1 202 ? -3.418 4.793 -20.056 1.00 76.56 202 ARG A O 1
ATOM 1595 N N . SER A 1 203 ? -4.789 6.552 -20.332 1.00 71.06 203 SER A N 1
ATOM 1596 C CA . SER A 1 203 ? -3.826 7.394 -21.043 1.00 71.06 203 SER A CA 1
ATOM 1597 C C . SER A 1 203 ? -2.850 8.044 -20.056 1.00 71.06 203 SER A C 1
ATOM 1599 O O . SER A 1 203 ? -3.234 8.388 -18.939 1.00 71.06 203 SER A O 1
ATOM 1601 N N . GLY A 1 204 ? -1.598 8.246 -20.472 1.00 65.44 204 GLY A N 1
ATOM 1602 C CA . GLY A 1 204 ? -0.614 9.061 -19.743 1.00 65.44 204 GLY A CA 1
ATOM 1603 C C . GLY A 1 204 ? 0.168 8.361 -18.623 1.00 65.44 204 GLY A C 1
ATOM 1604 O O . GLY A 1 204 ? 1.190 8.889 -18.201 1.00 65.44 204 GLY A O 1
ATOM 1605 N N . THR A 1 205 ? -0.232 7.168 -18.179 1.00 67.31 205 THR A N 1
ATOM 1606 C CA . THR A 1 205 ? 0.568 6.328 -17.271 1.00 67.31 205 THR A CA 1
ATOM 1607 C C . THR A 1 205 ? 0.988 5.035 -17.969 1.00 67.31 205 THR A C 1
ATOM 1609 O O . THR A 1 205 ? 0.295 4.535 -18.858 1.00 67.31 205 THR A O 1
ATOM 1612 N N . GLY A 1 206 ? 2.155 4.487 -17.609 1.00 73.88 206 GLY A N 1
ATOM 1613 C CA . GLY A 1 206 ? 2.532 3.139 -18.045 1.00 73.88 206 GLY A CA 1
ATOM 1614 C C . GLY A 1 206 ? 1.468 2.116 -17.612 1.00 73.88 206 GLY A C 1
ATOM 1615 O O . GLY A 1 206 ? 0.792 2.343 -16.605 1.00 73.88 206 GLY A O 1
ATOM 1616 N N . PRO A 1 207 ? 1.277 1.005 -18.348 1.00 85.38 207 PRO A N 1
ATOM 1617 C CA . PRO A 1 207 ? 0.291 0.009 -17.959 1.00 85.38 207 PRO A CA 1
ATOM 1618 C C . PRO A 1 207 ? 0.648 -0.583 -16.592 1.00 85.38 207 PRO A C 1
ATOM 1620 O O . PRO A 1 207 ? 1.767 -1.049 -16.387 1.00 85.38 207 PRO A O 1
ATOM 1623 N N . LEU A 1 208 ? -0.330 -0.599 -15.691 1.00 91.62 208 LEU A N 1
ATOM 1624 C CA . LEU A 1 208 ? -0.310 -1.332 -14.429 1.00 91.62 208 LEU A CA 1
ATOM 1625 C C . LEU A 1 208 ? -1.686 -1.980 -14.232 1.00 91.62 208 LEU A C 1
ATOM 1627 O O . LEU A 1 208 ? -2.665 -1.589 -14.874 1.00 91.62 208 LEU A O 1
ATOM 1631 N N . ASP A 1 209 ? -1.791 -2.971 -13.358 1.00 93.38 209 ASP A N 1
ATOM 1632 C CA . ASP A 1 209 ? -3.054 -3.599 -12.968 1.00 93.38 209 ASP A CA 1
ATOM 1633 C C . ASP A 1 209 ? -3.828 -2.768 -11.942 1.00 93.38 209 ASP A C 1
ATOM 1635 O O . ASP A 1 209 ? -4.354 -3.291 -10.960 1.00 93.38 209 ASP A O 1
ATOM 1639 N N . PHE A 1 210 ? -3.907 -1.457 -12.190 1.00 95.38 210 PHE A N 1
ATOM 1640 C CA . PHE A 1 210 ? -4.734 -0.546 -11.413 1.00 95.38 210 PHE A CA 1
ATOM 1641 C C . PHE A 1 210 ? -6.149 -1.098 -11.294 1.00 95.38 210 PHE A C 1
ATOM 1643 O O . PHE A 1 210 ? -6.704 -1.634 -12.255 1.00 95.38 210 PHE A O 1
ATOM 1650 N N . SER A 1 211 ? -6.723 -0.981 -10.106 1.00 96.38 211 SER A N 1
ATOM 1651 C CA . SER A 1 211 ? -7.959 -1.680 -9.777 1.00 96.38 211 SER A CA 1
ATOM 1652 C C . SER A 1 211 ? -8.868 -0.858 -8.882 1.00 96.38 211 SER A C 1
ATOM 1654 O O . SER A 1 211 ? -8.454 0.138 -8.283 1.00 96.38 211 SER A O 1
ATOM 1656 N N . ILE A 1 212 ? -10.120 -1.293 -8.830 1.00 97.69 212 ILE A N 1
ATOM 1657 C CA . ILE A 1 212 ? -11.096 -0.902 -7.827 1.00 97.69 212 ILE A CA 1
ATOM 1658 C C . ILE A 1 212 ? -11.251 -2.059 -6.837 1.00 97.69 212 ILE A C 1
ATOM 1660 O O . ILE A 1 212 ? -11.372 -3.213 -7.256 1.00 97.69 212 ILE A O 1
ATOM 1664 N N . THR A 1 213 ? -11.206 -1.766 -5.540 1.00 98.69 213 THR A N 1
ATOM 1665 C CA . THR A 1 213 ? -11.180 -2.772 -4.470 1.00 98.69 213 THR A CA 1
ATOM 1666 C C . THR A 1 213 ? -12.286 -2.503 -3.459 1.00 98.69 213 THR A C 1
ATOM 1668 O O . THR A 1 213 ? -12.435 -1.379 -2.984 1.00 98.69 213 THR A O 1
ATOM 1671 N N . SER A 1 214 ? -13.040 -3.532 -3.083 1.00 98.69 214 SER A N 1
ATOM 1672 C CA . SER A 1 214 ? -14.048 -3.462 -2.020 1.00 98.69 214 SER A CA 1
ATOM 1673 C C . SER A 1 214 ? -13.840 -4.555 -0.987 1.00 98.69 214 SER A C 1
ATOM 1675 O O . SER A 1 214 ? -13.376 -5.649 -1.319 1.00 98.69 214 SER A O 1
ATOM 1677 N N . PHE A 1 215 ? -14.278 -4.279 0.234 1.00 98.88 215 PHE A N 1
ATOM 1678 C CA . PHE A 1 215 ? -14.234 -5.204 1.355 1.00 98.88 215 PHE A CA 1
ATOM 1679 C C . PHE A 1 215 ? -15.654 -5.550 1.793 1.00 98.88 215 PHE A C 1
ATOM 1681 O O . PHE A 1 215 ? -16.462 -4.660 2.037 1.00 98.88 215 PHE A O 1
ATOM 1688 N N . ASP A 1 216 ? -15.944 -6.839 1.891 1.00 98.75 216 ASP A N 1
ATOM 1689 C CA . ASP A 1 216 ? -17.208 -7.382 2.373 1.00 98.75 216 ASP A CA 1
ATOM 1690 C C . ASP A 1 216 ? -16.949 -8.098 3.700 1.00 98.75 216 ASP A C 1
ATOM 1692 O O . ASP A 1 216 ? -16.474 -9.236 3.722 1.00 98.75 216 ASP A O 1
ATOM 1696 N N . HIS A 1 217 ? -17.186 -7.374 4.798 1.00 98.69 217 HIS A N 1
ATOM 1697 C CA . HIS A 1 217 ? -17.052 -7.854 6.178 1.00 98.69 217 HIS A CA 1
ATOM 1698 C C . HIS A 1 217 ? -15.765 -8.660 6.454 1.00 98.69 217 HIS A C 1
ATOM 1700 O O . HIS A 1 217 ? -15.788 -9.734 7.063 1.00 98.69 217 HIS A O 1
ATOM 1706 N N . VAL A 1 218 ? -14.619 -8.138 6.012 1.00 98.81 218 VAL A N 1
ATOM 1707 C CA . VAL A 1 218 ? -13.312 -8.784 6.181 1.00 98.81 218 VAL A CA 1
ATOM 1708 C C . VAL A 1 218 ? -12.892 -8.705 7.644 1.00 98.81 218 VAL A C 1
ATOM 1710 O O . VAL A 1 218 ? -12.702 -7.617 8.187 1.00 98.81 218 VAL A O 1
ATOM 1713 N N . ARG A 1 219 ? -12.721 -9.860 8.293 1.00 98.56 219 ARG A N 1
ATOM 1714 C CA . ARG A 1 219 ? -12.272 -9.920 9.688 1.00 98.56 219 ARG A CA 1
ATOM 1715 C C . ARG A 1 219 ? -10.757 -9.782 9.784 1.00 98.56 219 ARG A C 1
ATOM 1717 O O . ARG A 1 219 ? -10.021 -10.545 9.164 1.00 98.56 219 ARG A O 1
ATOM 1724 N N . LEU A 1 220 ? -10.307 -8.836 10.598 1.00 98.69 220 LEU A N 1
ATOM 1725 C CA . LEU A 1 220 ? -8.905 -8.503 10.820 1.00 98.69 220 LEU A CA 1
ATOM 1726 C C . LEU A 1 220 ? -8.528 -8.710 12.293 1.00 98.69 220 LEU A C 1
ATOM 1728 O O . LEU A 1 220 ? -9.334 -8.403 13.173 1.00 98.69 220 LEU A O 1
ATOM 1732 N N . PRO A 1 221 ? -7.313 -9.194 12.598 1.00 98.00 221 PRO A N 1
ATOM 1733 C CA . PRO A 1 221 ? -6.858 -9.327 13.978 1.00 98.00 221 PRO A CA 1
ATOM 1734 C C . PRO A 1 221 ? -6.649 -7.954 14.645 1.00 98.00 221 PRO A C 1
ATOM 1736 O O . PRO A 1 221 ? -6.468 -6.954 13.944 1.00 98.00 221 PRO A O 1
ATOM 1739 N N . PRO A 1 222 ? -6.571 -7.891 15.989 1.00 96.94 222 PRO A N 1
ATOM 1740 C CA . PRO A 1 222 ? -6.242 -6.655 16.706 1.00 96.94 222 PRO A CA 1
ATOM 1741 C C . PRO A 1 222 ? -4.943 -5.992 16.214 1.00 96.94 222 PRO A C 1
ATOM 1743 O O . PRO A 1 222 ? -4.840 -4.768 16.155 1.00 96.94 222 PRO A O 1
ATOM 1746 N N . THR A 1 223 ? -3.964 -6.808 15.807 1.00 97.38 223 THR A N 1
ATOM 1747 C CA . THR A 1 223 ? -2.653 -6.378 15.297 1.00 97.38 223 THR A CA 1
ATOM 1748 C C . THR A 1 223 ? -2.706 -5.733 13.911 1.00 97.38 223 THR A C 1
ATOM 1750 O O . THR A 1 223 ? -1.721 -5.123 13.496 1.00 97.38 223 THR A O 1
ATOM 1753 N N . ALA A 1 224 ? -3.832 -5.819 13.193 1.00 98.31 224 ALA A N 1
ATOM 1754 C CA . ALA A 1 224 ? -3.972 -5.204 11.877 1.00 98.31 224 ALA A CA 1
ATOM 1755 C C . ALA A 1 224 ? -3.957 -3.674 11.935 1.00 98.31 224 ALA A C 1
ATOM 1757 O O . ALA A 1 224 ? -3.554 -3.040 10.967 1.00 98.31 224 ALA A O 1
ATOM 1758 N N . LEU A 1 225 ? -4.381 -3.069 13.045 1.00 98.19 225 LEU A N 1
ATOM 1759 C CA . LEU A 1 225 ? -4.338 -1.619 13.190 1.00 98.19 225 LEU A CA 1
ATOM 1760 C C . LEU A 1 225 ? -2.884 -1.118 13.194 1.00 98.19 225 LEU A C 1
ATOM 1762 O O . LEU A 1 225 ? -2.038 -1.601 13.953 1.00 98.19 225 LEU A O 1
ATOM 1766 N N . VAL A 1 226 ? -2.604 -0.111 12.370 1.00 97.31 226 VAL A N 1
ATOM 1767 C CA . VAL A 1 226 ? -1.316 0.585 12.325 1.00 97.31 226 VAL A CA 1
ATOM 1768 C C . VAL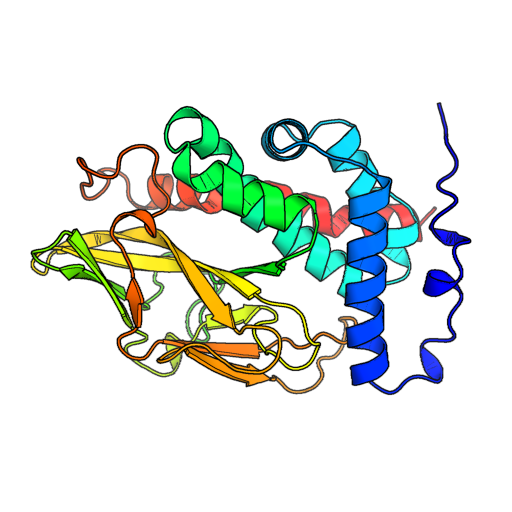 A 1 226 ? -1.361 1.743 13.315 1.00 97.31 226 VAL A C 1
ATOM 1770 O O . VAL A 1 226 ? -1.893 2.806 13.021 1.00 97.31 226 VAL A O 1
ATOM 1773 N N . ALA A 1 227 ? -0.837 1.507 14.513 1.00 94.81 227 ALA A N 1
ATOM 1774 C CA . ALA A 1 227 ? -0.691 2.506 15.564 1.00 94.81 227 ALA A CA 1
ATOM 1775 C C . ALA A 1 227 ? 0.462 2.110 16.494 1.00 94.81 227 ALA A C 1
ATOM 1777 O O . ALA A 1 227 ? 0.801 0.924 16.601 1.00 94.81 227 ALA A O 1
ATOM 1778 N N . ALA A 1 228 ? 1.050 3.102 17.169 1.00 91.38 228 ALA A N 1
ATOM 1779 C CA . ALA A 1 228 ? 2.086 2.871 18.175 1.00 91.38 228 ALA A CA 1
ATOM 1780 C C . ALA A 1 228 ? 1.525 2.203 19.443 1.00 91.38 228 ALA A C 1
ATOM 1782 O O . ALA A 1 228 ? 2.181 1.330 20.001 1.00 91.38 228 ALA A O 1
ATOM 1783 N N . ASP A 1 229 ? 0.307 2.572 19.852 1.00 91.44 229 ASP A N 1
ATOM 1784 C CA . ASP A 1 229 ? -0.430 1.957 20.958 1.00 91.44 229 ASP A CA 1
ATOM 1785 C C . ASP A 1 229 ? -1.768 1.399 20.443 1.00 91.44 229 ASP A C 1
ATOM 1787 O O . ASP A 1 229 ? -2.582 2.118 19.864 1.00 91.44 229 ASP A O 1
ATOM 1791 N N . LEU A 1 230 ? -1.979 0.094 20.626 1.00 91.56 230 LEU A N 1
ATOM 1792 C CA . LEU A 1 230 ? -3.200 -0.615 20.224 1.00 91.56 230 LEU A CA 1
ATOM 1793 C C . LEU A 1 230 ? -4.291 -0.627 21.307 1.00 91.56 230 LEU A C 1
ATOM 1795 O O . LEU A 1 230 ? -5.442 -0.986 21.026 1.00 91.56 230 LEU A O 1
ATOM 1799 N N . GLN A 1 231 ? -3.925 -0.302 22.546 1.00 84.56 231 GLN A N 1
ATOM 1800 C CA . GLN A 1 231 ? -4.793 -0.384 23.717 1.00 84.56 231 GLN A CA 1
ATOM 1801 C C . GLN A 1 231 ? -5.532 0.935 23.942 1.00 84.56 231 GLN A C 1
ATOM 1803 O O . GLN A 1 231 ? -6.742 0.918 24.173 1.00 84.56 231 GLN A O 1
ATOM 1808 N N . HIS A 1 232 ? -4.837 2.067 23.804 1.00 83.94 232 HIS A N 1
ATOM 1809 C CA . HIS A 1 232 ? -5.397 3.394 24.063 1.00 83.94 232 HIS A CA 1
ATOM 1810 C C . HIS A 1 232 ? -5.675 4.147 22.765 1.00 83.94 232 HIS A C 1
ATOM 1812 O O . HIS A 1 232 ? -4.899 4.994 22.327 1.00 83.94 232 HIS A O 1
ATOM 1818 N N . ILE A 1 233 ? -6.820 3.847 22.148 1.00 89.19 233 ILE A N 1
ATOM 1819 C CA . ILE A 1 233 ? -7.273 4.553 20.950 1.00 89.19 233 ILE A CA 1
ATOM 1820 C C . ILE A 1 233 ? -8.484 5.400 21.305 1.00 89.19 233 ILE A C 1
ATOM 1822 O O . ILE A 1 233 ? -9.522 4.886 21.718 1.00 89.19 233 ILE A O 1
ATOM 1826 N N . ALA A 1 234 ? -8.343 6.704 21.113 1.00 90.75 234 ALA A N 1
ATOM 1827 C CA . ALA A 1 234 ? -9.408 7.674 21.285 1.00 90.75 234 ALA A CA 1
ATOM 1828 C C . ALA A 1 234 ? -9.611 8.471 19.994 1.00 90.75 234 ALA A C 1
ATOM 1830 O O . ALA A 1 234 ? -8.734 8.523 19.123 1.00 90.75 234 ALA A O 1
ATOM 1831 N N . ALA A 1 235 ? -10.777 9.106 19.889 1.00 92.88 235 ALA A N 1
ATOM 1832 C CA . ALA A 1 235 ? -11.002 10.105 18.860 1.00 92.88 235 ALA A CA 1
ATOM 1833 C C . ALA A 1 235 ? -10.003 11.260 19.070 1.00 92.88 235 ALA A C 1
ATOM 1835 O O . ALA A 1 235 ? -9.880 11.750 20.196 1.00 92.88 235 ALA A O 1
ATOM 1836 N N . PRO A 1 236 ? -9.267 11.680 18.029 1.00 92.81 236 PRO A N 1
ATOM 1837 C CA . PRO A 1 236 ? -8.314 12.775 18.151 1.00 92.81 236 PRO A CA 1
ATOM 1838 C C . PRO A 1 236 ? -9.038 14.099 18.424 1.00 92.81 236 PRO A C 1
ATOM 1840 O O . PRO A 1 236 ? -10.031 14.406 17.769 1.00 92.81 236 PRO A O 1
ATOM 1843 N N . GLU A 1 237 ? -8.497 14.924 19.325 1.00 94.31 237 GLU A N 1
ATOM 1844 C CA . GLU A 1 237 ? -9.018 16.278 19.590 1.00 94.31 237 GLU A CA 1
ATOM 1845 C C . GLU A 1 237 ? -8.944 17.183 18.352 1.00 94.31 237 GLU A C 1
ATOM 1847 O O . GLU A 1 237 ? -9.802 18.039 18.144 1.00 94.31 237 GLU A O 1
ATOM 1852 N N . ARG A 1 238 ? -7.926 16.968 17.504 1.00 95.50 238 ARG A N 1
ATOM 1853 C CA . ARG A 1 238 ? -7.690 17.687 16.242 1.00 95.50 238 ARG A CA 1
ATOM 1854 C C . ARG A 1 238 ? -7.708 16.694 15.070 1.00 95.50 238 ARG A C 1
ATOM 1856 O O . ARG A 1 238 ? -6.646 16.252 14.625 1.00 95.50 238 ARG A O 1
ATOM 1863 N N . PRO A 1 239 ? -8.894 16.310 14.555 1.00 94.12 239 PRO A N 1
ATOM 1864 C CA . PRO A 1 239 ? -9.021 15.220 13.585 1.00 94.12 239 PRO A CA 1
ATOM 1865 C C . PRO A 1 239 ? -8.234 15.409 12.290 1.00 94.12 239 PRO A C 1
ATOM 1867 O O . PRO A 1 239 ? -7.667 14.447 11.778 1.00 94.12 239 PRO A O 1
ATOM 1870 N N . LEU A 1 240 ? -8.175 16.636 11.766 1.00 93.56 240 LEU A N 1
ATOM 1871 C CA . LEU A 1 240 ? -7.470 16.919 10.515 1.00 93.56 240 LEU A CA 1
ATOM 1872 C C . LEU A 1 240 ? -5.949 16.760 10.657 1.00 93.56 240 LEU A C 1
ATOM 1874 O O . LEU A 1 240 ? -5.301 16.226 9.763 1.00 93.56 240 LEU A O 1
ATOM 1878 N N . GLU A 1 241 ? -5.379 17.188 11.782 1.00 95.19 241 GLU A N 1
ATOM 1879 C CA . GLU A 1 241 ? -3.950 17.006 12.058 1.00 95.19 241 GLU A CA 1
ATOM 1880 C C . GLU A 1 241 ? -3.598 15.547 12.277 1.00 95.19 241 GLU A C 1
ATOM 1882 O O . GLU A 1 241 ? -2.626 15.075 11.699 1.00 95.19 241 GLU A O 1
ATOM 1887 N N . ALA A 1 242 ? -4.426 14.814 13.025 1.00 94.12 242 ALA A N 1
ATOM 1888 C CA . ALA A 1 242 ? -4.253 13.375 13.172 1.00 94.12 242 ALA A CA 1
ATOM 1889 C C . ALA A 1 242 ? -4.318 12.662 11.810 1.00 94.12 242 ALA A C 1
ATOM 1891 O O . ALA A 1 242 ? -3.513 11.780 11.534 1.00 94.12 242 ALA A O 1
ATOM 1892 N N . TRP A 1 243 ? -5.223 13.074 10.916 1.00 95.12 243 TRP A N 1
ATOM 1893 C CA . TRP A 1 243 ? -5.285 12.526 9.561 1.00 95.12 243 TRP A CA 1
ATOM 1894 C C . TRP A 1 243 ? -4.018 12.826 8.749 1.00 95.12 243 TRP A C 1
ATOM 1896 O O . TRP A 1 243 ? -3.522 11.941 8.052 1.00 95.12 243 TRP A O 1
ATOM 1906 N N . TRP A 1 244 ? -3.472 14.042 8.831 1.00 94.69 244 TRP A N 1
ATOM 1907 C CA . TRP A 1 244 ? -2.212 14.374 8.160 1.00 94.69 244 TRP A CA 1
ATOM 1908 C C . TRP A 1 244 ? -1.017 13.630 8.752 1.00 94.69 244 TRP A C 1
ATOM 1910 O O . TRP A 1 244 ? -0.159 13.193 7.988 1.00 94.69 244 TRP A O 1
ATOM 1920 N N . ASP A 1 245 ? -0.988 13.423 10.069 1.00 94.12 245 ASP A N 1
ATOM 1921 C CA . ASP A 1 245 ? 0.033 12.612 10.732 1.00 94.12 245 ASP A CA 1
ATOM 1922 C C . ASP A 1 245 ? -0.021 11.153 10.262 1.00 94.12 245 ASP A C 1
ATOM 1924 O O . ASP A 1 245 ? 1.010 10.560 9.951 1.00 94.12 245 ASP A O 1
ATOM 1928 N N . GLU A 1 246 ? -1.212 10.577 10.075 1.00 94.38 246 GLU A N 1
ATOM 1929 C CA . GLU A 1 246 ? -1.339 9.241 9.480 1.00 94.38 246 GLU A CA 1
ATOM 1930 C C . GLU A 1 246 ? -0.857 9.186 8.020 1.00 94.38 246 GLU A C 1
ATOM 1932 O O . GLU A 1 246 ? -0.357 8.159 7.556 1.00 94.38 246 GLU A O 1
ATOM 1937 N N . ASN A 1 247 ? -0.958 10.302 7.296 1.00 94.38 247 ASN A N 1
ATOM 1938 C CA . ASN A 1 247 ? -0.637 10.424 5.874 1.00 94.38 247 ASN A CA 1
ATOM 1939 C C . ASN A 1 247 ? 0.693 11.139 5.580 1.00 94.38 247 ASN A C 1
ATOM 1941 O O . ASN A 1 247 ? 0.936 11.534 4.438 1.00 94.38 247 ASN A O 1
ATOM 1945 N N . TRP A 1 248 ? 1.584 11.277 6.561 1.00 91.94 248 TRP A N 1
ATOM 1946 C CA . TRP A 1 248 ? 2.834 12.042 6.440 1.00 91.94 248 TRP A CA 1
ATOM 1947 C C . TRP A 1 248 ? 3.729 11.623 5.253 1.00 91.94 248 TRP A C 1
ATOM 1949 O O . TRP A 1 248 ? 4.425 12.445 4.655 1.00 91.94 248 TRP A O 1
ATOM 1959 N N . ARG A 1 249 ? 3.692 10.345 4.838 1.00 94.00 249 ARG A N 1
ATOM 1960 C CA . ARG A 1 249 ? 4.447 9.857 3.666 1.00 94.00 249 ARG A CA 1
ATOM 1961 C C . ARG A 1 249 ? 3.922 10.389 2.332 1.00 94.00 249 ARG A C 1
ATOM 1963 O O . ARG A 1 249 ? 4.667 10.346 1.357 1.00 94.00 249 ARG A O 1
ATOM 1970 N N . ILE A 1 250 ? 2.690 10.901 2.254 1.00 91.81 250 ILE A N 1
ATOM 1971 C CA . ILE A 1 250 ? 2.128 11.438 1.003 1.00 91.81 250 ILE A CA 1
ATOM 1972 C C . ILE A 1 250 ? 2.920 12.658 0.535 1.00 91.81 250 ILE A C 1
ATOM 1974 O O . ILE A 1 250 ? 3.204 12.774 -0.653 1.00 91.81 250 ILE A O 1
ATOM 1978 N N . GLN A 1 251 ? 3.337 13.534 1.450 1.00 87.31 251 GLN A N 1
ATOM 1979 C CA . GLN A 1 251 ? 4.121 14.725 1.104 1.00 87.31 251 GLN A CA 1
ATOM 1980 C C . GLN A 1 251 ? 5.481 14.336 0.509 1.00 87.31 251 GLN A C 1
ATOM 1982 O O . GLN A 1 251 ? 5.880 14.869 -0.526 1.00 87.31 251 GLN A O 1
ATOM 1987 N N . LEU A 1 252 ? 6.152 13.343 1.105 1.00 87.50 252 LEU A N 1
ATOM 1988 C CA . LEU A 1 252 ? 7.375 12.764 0.543 1.00 87.50 252 LEU A CA 1
ATOM 1989 C C . LEU A 1 252 ? 7.108 12.099 -0.812 1.00 87.50 252 LEU A C 1
ATOM 1991 O O . LEU A 1 252 ? 7.848 12.333 -1.761 1.00 87.50 252 LEU A O 1
ATOM 1995 N N . GLY A 1 253 ? 6.028 11.324 -0.934 1.00 84.50 253 GLY A N 1
ATOM 1996 C CA . GLY A 1 253 ? 5.615 10.691 -2.186 1.00 84.50 253 GLY A CA 1
ATOM 1997 C C . GLY A 1 253 ? 5.411 11.692 -3.325 1.00 84.50 253 GLY A C 1
ATOM 1998 O O . GLY A 1 253 ? 5.884 11.456 -4.434 1.00 84.50 253 GLY A O 1
ATOM 1999 N N . SER A 1 254 ? 4.790 12.840 -3.050 1.00 85.25 254 SER A N 1
ATOM 2000 C CA . SER A 1 254 ? 4.624 13.922 -4.026 1.00 85.25 254 SER A CA 1
ATOM 2001 C C . SER A 1 254 ? 5.963 14.456 -4.543 1.00 85.25 254 SER A C 1
ATOM 2003 O O . SER A 1 254 ? 6.091 14.715 -5.737 1.00 85.25 254 SER A O 1
ATOM 2005 N N . LEU A 1 255 ? 6.983 14.556 -3.682 1.00 84.00 255 LEU A N 1
ATOM 2006 C CA . LEU A 1 255 ? 8.342 14.925 -4.099 1.00 84.00 255 LEU A CA 1
ATOM 2007 C C . LEU A 1 255 ? 8.988 13.833 -4.965 1.00 84.00 255 LEU A C 1
ATOM 2009 O O . LEU A 1 255 ? 9.642 14.144 -5.961 1.00 84.00 255 LEU A O 1
ATOM 2013 N N . LEU A 1 256 ? 8.765 12.554 -4.637 1.00 84.62 256 LEU A N 1
ATOM 2014 C CA . LEU A 1 256 ? 9.294 11.433 -5.421 1.00 84.62 256 LEU A CA 1
ATOM 2015 C C . LEU A 1 256 ? 8.808 11.467 -6.872 1.00 84.62 256 LEU A C 1
ATOM 2017 O O . LEU A 1 256 ? 9.601 11.190 -7.767 1.00 84.62 256 LEU A O 1
ATOM 2021 N N . ILE A 1 257 ? 7.545 11.836 -7.119 1.00 80.25 257 ILE A N 1
ATOM 2022 C CA . ILE A 1 257 ? 6.943 11.880 -8.468 1.00 80.25 257 ILE A CA 1
ATOM 2023 C C . ILE A 1 257 ? 7.718 12.805 -9.417 1.00 80.25 257 ILE A C 1
ATOM 2025 O O . ILE A 1 257 ? 7.760 12.559 -10.621 1.00 80.25 257 ILE A O 1
ATOM 2029 N N . VAL A 1 258 ? 8.368 13.845 -8.893 1.00 73.75 258 VAL A N 1
ATOM 2030 C CA . VAL A 1 258 ? 9.159 14.783 -9.702 1.00 73.75 258 VAL A CA 1
ATOM 2031 C C . VAL A 1 258 ? 10.512 14.179 -10.110 1.00 73.75 258 VAL A C 1
ATOM 2033 O O . VAL A 1 258 ? 11.104 14.600 -11.103 1.00 73.75 258 VAL A O 1
ATOM 2036 N N . SER A 1 259 ? 10.992 13.152 -9.400 1.00 71.62 259 SER A N 1
ATOM 2037 C CA . SER A 1 259 ? 12.339 12.596 -9.594 1.00 71.62 259 SER A CA 1
ATOM 2038 C C . SER A 1 259 ? 12.567 12.048 -11.011 1.00 71.62 259 SER A C 1
ATOM 2040 O O . SER A 1 259 ? 13.554 12.455 -11.628 1.00 71.62 259 SER A O 1
ATOM 2042 N N . PRO A 1 260 ? 11.663 11.237 -11.605 1.00 68.38 260 PRO A N 1
ATOM 2043 C CA . PRO A 1 260 ? 11.828 10.780 -12.987 1.00 68.38 260 PRO A CA 1
ATOM 2044 C C . PRO A 1 260 ? 11.822 11.919 -14.021 1.00 68.38 260 PRO A C 1
ATOM 2046 O O . PRO A 1 260 ? 12.492 11.835 -15.046 1.00 68.38 260 PRO A O 1
ATOM 2049 N N . LEU A 1 261 ? 11.091 13.010 -13.765 1.00 66.88 261 LEU A N 1
ATOM 2050 C CA . LEU A 1 261 ? 11.004 14.140 -14.697 1.00 66.88 261 LEU A CA 1
ATOM 2051 C C . LEU A 1 261 ? 12.307 14.947 -14.742 1.00 66.88 261 LEU A C 1
ATOM 2053 O O . LEU A 1 261 ? 12.735 15.355 -15.816 1.00 66.88 261 LEU A O 1
ATOM 2057 N N . ILE A 1 262 ? 12.965 15.143 -13.596 1.00 60.84 262 ILE A N 1
ATOM 2058 C CA . ILE A 1 262 ? 14.225 15.901 -13.515 1.00 60.84 262 ILE A CA 1
ATOM 2059 C C . ILE A 1 262 ? 15.342 15.217 -14.312 1.00 60.84 262 ILE A C 1
ATOM 2061 O O . ILE A 1 262 ? 16.144 15.897 -14.952 1.00 60.84 262 ILE A O 1
ATOM 2065 N N . TYR A 1 263 ? 15.403 13.885 -14.285 1.00 57.28 263 TYR A N 1
ATOM 2066 C CA . TYR A 1 263 ? 16.414 13.134 -15.028 1.00 57.28 263 TYR A CA 1
ATOM 2067 C C . TYR A 1 263 ? 16.087 12.987 -16.511 1.00 57.28 263 TYR A C 1
ATOM 2069 O O . TYR A 1 263 ? 17.011 12.934 -17.308 1.00 57.28 263 TYR A O 1
ATOM 2077 N N . ALA A 1 264 ? 14.810 12.981 -16.901 1.00 59.66 264 ALA A N 1
ATOM 2078 C CA . ALA A 1 264 ? 14.428 12.946 -18.313 1.00 59.66 264 ALA A CA 1
ATOM 2079 C C . ALA A 1 264 ? 14.798 14.230 -19.087 1.00 59.66 264 ALA A C 1
ATOM 2081 O O . ALA A 1 264 ? 14.841 14.209 -20.314 1.00 59.66 264 ALA A O 1
ATOM 2082 N N . VAL A 1 265 ? 15.036 15.345 -18.383 1.00 57.03 265 VAL A N 1
ATOM 2083 C CA . VAL A 1 265 ? 15.397 16.651 -18.970 1.00 57.03 265 VAL A CA 1
ATOM 2084 C C . VAL A 1 265 ? 16.920 16.853 -19.073 1.00 57.03 265 VAL A C 1
ATOM 2086 O O . VAL A 1 265 ? 17.364 17.770 -19.762 1.00 57.03 265 VAL A O 1
ATOM 2089 N N . LYS A 1 266 ? 17.723 16.016 -18.404 1.00 43.31 266 LYS A N 1
ATOM 2090 C CA . LYS A 1 266 ? 19.194 16.057 -18.444 1.00 43.31 266 LYS A CA 1
ATOM 2091 C C . LYS A 1 266 ? 19.752 15.071 -19.462 1.00 43.31 266 LYS A C 1
ATOM 2093 O O . LYS A 1 266 ? 20.762 15.437 -20.098 1.00 43.31 266 LYS A O 1
#

InterPro domains:
  IPR009100 Acyl-CoA dehydrogenase/oxidase, N-terminal and middle domain superfamily [SSF56645] (65-227)
  IPR012258 Acyl-CoA oxidase [PTHR10909] (6-225)
  IPR046373 Acyl-CoA oxidase/dehydrogenase, middle domain superfamily [G3DSA:2.40.110.10] (108-236)

Foldseek 3Di:
DDPLPCLCVDVLVVDPCVPDDQVVLQLSLLVSLLVLLVVLQDDLVCLQVVHPSNVCSLLRLSCLSALSNSVQCCQLSLPFSNLQSVQCVLCVVCVVVSVCSSNQLAGEGEFQDFQQQDVNSQPAAFEWEQDPQLKTFTFQPDRRNWGFWIQQDLSNQHWYWYFHWHQYHYPNDTQGTFTFIGGADHNHDGPPQKDWDFDDDDPPGRRHSTITITGDRDIGHLSRTRDSDSPDGGRDPDRVVVVCVSVVSVVVSVVSVCSSVVSVVD

Radius of gyration: 18.38 Å; chains: 1; bounding box: 52×35×53 Å

pLDDT: mean 92.79, std 10.28, range [32.59, 98.88]

Organism: Armillaria gallica (NCBI:txid47427)